Protein AF-A0A9D0ZRP2-F1 (afdb_monomer_lite)

Foldseek 3Di:
DDPLVVLLVQVLVCVLLVDDQDQCDADPVRHHNVVSCVVCLVVLVVCVVVPDPSSVLSNVCSVDVVVSSVVSLLVQQLVVCVVVVDDRQDQPDADSNRHGSNVVCVVCLVVLVVVVVVVDPSSVSSNVNVVVVVVVVVVVVVVVVVVVVVVVVVVVVVVVVVVVVVVVVVVVVVVVVVVVVVVVVVVVVVVVVVVVVVVVVVVVVVVVVVVVVVVVVVVVVVVVVVVD

Organism: NCBI:txid2840752

Sequence (228 aa):
MSCFNQKLNEVYNFLKSGRRISDRTLFSDGTNVQLFLISYREIIHNKAETGDKKAFFVDMYNNDKKQFYFNFKLNEAYLYIKSFNFPMPSDNILFSDLTNMGLWLQNNKSKLKEMALKGNEEAAFVTQSYDNKNKLSQTDSFLESEFLKELDRQKKVKQEILTKLKDINNLEDEYLKYDDKMKRIIESIQDKKLKMKLERKRMKMVIISVNSFERTLTKFNKIFVKRQ

Radius of gyration: 56.13 Å; chains: 1; bounding box: 106×52×162 Å

Structure (mmCIF, N/CA/C/O backbone):
data_AF-A0A9D0ZRP2-F1
#
_entry.id   AF-A0A9D0ZRP2-F1
#
loop_
_atom_site.group_PDB
_atom_site.id
_atom_site.type_symbol
_atom_site.label_atom_id
_atom_site.label_alt_id
_atom_site.label_comp_id
_atom_site.label_asym_id
_atom_site.label_entity_id
_atom_site.label_seq_id
_atom_site.pdbx_PDB_ins_code
_atom_site.Cartn_x
_atom_site.Cartn_y
_atom_site.Cartn_z
_atom_site.occupancy
_atom_site.B_iso_or_equiv
_atom_site.auth_seq_id
_atom_site.auth_comp_id
_atom_site.auth_asym_id
_atom_site.auth_atom_id
_atom_site.pdbx_PDB_model_num
ATOM 1 N N . MET A 1 1 ? -40.122 1.761 35.218 1.00 53.12 1 MET A N 1
ATOM 2 C CA . MET A 1 1 ? -38.895 0.997 34.877 1.00 53.12 1 MET A CA 1
ATOM 3 C C . MET A 1 1 ? -37.986 1.058 36.101 1.00 53.12 1 MET A C 1
ATOM 5 O O . MET A 1 1 ? -37.850 2.151 36.629 1.00 53.12 1 MET A O 1
ATOM 9 N N . SER A 1 2 ? -37.463 -0.056 36.631 1.00 71.25 2 SER A N 1
ATOM 10 C CA . SER A 1 2 ? -36.631 -0.003 37.850 1.00 71.25 2 SER A CA 1
ATOM 11 C C . SER A 1 2 ? -35.346 0.803 37.613 1.00 71.25 2 SER A C 1
ATOM 13 O O . SER A 1 2 ? -34.793 0.753 36.512 1.00 71.25 2 SER A O 1
ATOM 15 N N . CYS A 1 3 ? -34.860 1.511 38.641 1.00 86.19 3 CYS A N 1
ATOM 16 C CA . CYS A 1 3 ? -33.611 2.293 38.601 1.00 86.19 3 CYS A CA 1
ATOM 17 C C . CYS A 1 3 ? -32.431 1.462 38.053 1.00 86.19 3 CYS A C 1
ATOM 19 O O . CYS A 1 3 ? -31.660 1.929 37.218 1.00 86.19 3 CYS A O 1
ATOM 21 N N . PHE A 1 4 ? -32.369 0.172 38.407 1.00 91.88 4 PHE A N 1
ATOM 22 C CA . PHE A 1 4 ? -31.395 -0.770 37.853 1.00 91.88 4 PHE A CA 1
ATOM 23 C C . PHE A 1 4 ? -31.471 -0.899 36.321 1.00 91.88 4 PHE A C 1
ATOM 25 O O . PHE A 1 4 ? -30.447 -0.819 35.653 1.00 91.88 4 PHE A O 1
ATOM 32 N N . ASN A 1 5 ? -32.663 -1.091 35.742 1.00 92.12 5 ASN A N 1
ATOM 33 C CA . ASN A 1 5 ? -32.809 -1.292 34.293 1.00 92.12 5 ASN A CA 1
ATOM 34 C C . ASN A 1 5 ? -32.464 -0.025 33.494 1.00 92.12 5 ASN A C 1
ATOM 36 O O . ASN A 1 5 ? -31.974 -0.125 32.370 1.00 92.12 5 ASN A O 1
ATOM 40 N N . GLN A 1 6 ? -32.707 1.158 34.065 1.00 92.50 6 GLN A N 1
ATOM 41 C CA . GLN A 1 6 ? -32.281 2.425 33.467 1.00 92.50 6 GLN A CA 1
ATOM 42 C C . GLN A 1 6 ? -30.753 2.535 33.451 1.00 92.50 6 GLN A C 1
ATOM 44 O O . GLN A 1 6 ? -30.174 2.757 32.389 1.00 92.50 6 GLN A O 1
ATOM 49 N N . LYS A 1 7 ? -30.091 2.259 34.582 1.00 94.56 7 LYS A N 1
ATOM 50 C CA . LYS A 1 7 ? -28.623 2.265 34.664 1.00 94.56 7 LYS A CA 1
ATOM 51 C C . LYS A 1 7 ? -27.984 1.200 33.778 1.00 94.56 7 LYS A C 1
ATOM 53 O O . LYS A 1 7 ? -27.031 1.494 33.065 1.00 94.56 7 LYS A O 1
ATOM 58 N N . LEU A 1 8 ? -28.548 -0.007 33.727 1.00 94.75 8 LEU A N 1
ATOM 59 C CA . LEU A 1 8 ? -28.084 -1.061 32.824 1.00 94.75 8 LEU A CA 1
ATOM 60 C C . LEU A 1 8 ? -28.168 -0.626 31.351 1.00 94.75 8 LEU A C 1
ATOM 62 O O . LEU A 1 8 ? -27.236 -0.871 30.587 1.00 94.75 8 LEU A O 1
ATOM 66 N N . ASN A 1 9 ? -29.249 0.057 30.959 1.00 94.81 9 ASN A N 1
ATOM 67 C CA . ASN A 1 9 ? -29.376 0.641 29.622 1.00 94.81 9 ASN A CA 1
ATOM 68 C C . ASN A 1 9 ? -28.304 1.697 29.344 1.00 94.81 9 ASN A C 1
ATOM 70 O O . ASN A 1 9 ? -27.743 1.703 28.250 1.00 94.81 9 ASN A O 1
ATOM 74 N N . GLU A 1 10 ? -28.027 2.586 30.300 1.00 94.94 10 GLU A N 1
ATOM 75 C CA . GLU A 1 10 ? -26.988 3.607 30.146 1.00 94.94 10 GLU A CA 1
ATOM 76 C C . GLU A 1 10 ? -25.609 2.978 29.957 1.00 94.94 10 GLU A C 1
ATOM 78 O O . GLU A 1 10 ? -24.918 3.328 29.001 1.00 94.94 10 GLU A O 1
ATOM 83 N N . VAL A 1 11 ? -25.239 1.993 30.786 1.00 94.06 11 VAL A N 1
ATOM 84 C CA . VAL A 1 11 ? -23.972 1.265 30.615 1.00 94.06 11 VAL A CA 1
ATOM 85 C C . VAL A 1 11 ? -23.921 0.585 29.252 1.00 94.06 11 VAL A C 1
ATOM 87 O O . VAL A 1 11 ? -22.930 0.721 28.538 1.00 94.06 11 VAL A O 1
ATOM 90 N N . TYR A 1 12 ? -24.980 -0.133 28.872 1.00 92.94 12 TYR A N 1
ATOM 91 C CA . TYR A 1 12 ? -25.047 -0.812 27.582 1.00 92.94 12 TYR A CA 1
ATOM 92 C C . TYR A 1 12 ? -24.826 0.165 26.423 1.00 92.94 12 TYR A C 1
ATOM 94 O O . TYR A 1 12 ? -23.989 -0.087 25.560 1.00 92.94 12 TYR A O 1
ATOM 102 N N . ASN A 1 13 ? -25.526 1.302 26.422 1.00 91.38 13 ASN A N 1
ATOM 103 C CA . ASN A 1 13 ? -25.386 2.321 25.385 1.00 91.38 13 ASN A CA 1
ATOM 104 C C . ASN A 1 13 ? -23.983 2.945 25.385 1.00 91.38 13 ASN A C 1
ATOM 106 O O . ASN A 1 13 ? -23.406 3.162 24.319 1.00 91.38 13 ASN A O 1
ATOM 110 N N . PHE A 1 14 ? -23.413 3.186 26.567 1.00 90.00 14 PHE A N 1
ATOM 111 C CA . PHE A 1 14 ? -22.062 3.713 26.716 1.00 90.00 14 PHE A CA 1
ATOM 112 C C . PHE A 1 14 ? -21.019 2.753 26.129 1.00 90.00 14 PHE A C 1
ATOM 114 O O . PHE A 1 14 ? -20.224 3.153 25.280 1.00 90.00 14 PHE A O 1
ATOM 121 N N . LEU A 1 15 ? -21.068 1.474 26.504 1.00 88.69 15 LEU A N 1
ATOM 122 C CA . LEU A 1 15 ? -20.163 0.447 25.988 1.00 88.69 15 LEU A CA 1
ATOM 123 C C . LEU A 1 15 ? -20.368 0.197 24.489 1.00 88.69 15 LEU A C 1
ATOM 125 O O . LEU A 1 15 ? -19.396 0.042 23.755 1.00 88.69 15 LEU A O 1
ATOM 129 N N . LYS A 1 16 ? -21.618 0.212 24.013 1.00 85.88 16 LYS A N 1
ATOM 130 C CA . LYS A 1 16 ? -21.954 0.056 22.589 1.00 85.88 16 LYS A CA 1
ATOM 131 C C . LYS A 1 16 ? -21.385 1.180 21.722 1.00 85.88 16 LYS A C 1
ATOM 133 O O . LYS A 1 16 ? -21.137 0.959 20.545 1.00 85.88 16 LYS A O 1
ATOM 138 N N . SER A 1 17 ? -21.156 2.361 22.295 1.00 82.19 17 SER A N 1
ATOM 139 C CA . SER A 1 17 ? -20.490 3.473 21.606 1.00 82.19 17 SER A CA 1
ATOM 140 C C . SER A 1 17 ? -18.962 3.332 21.513 1.00 82.19 17 SER A C 1
ATOM 142 O O . SER A 1 17 ? -18.300 4.262 21.065 1.00 82.19 17 SER A O 1
ATOM 144 N N . GLY A 1 18 ? -18.390 2.217 21.985 1.00 73.94 18 GLY A N 1
ATOM 145 C CA . GLY A 1 18 ? -16.946 1.960 21.973 1.00 73.94 18 GLY A CA 1
ATOM 146 C C . GLY A 1 18 ? -16.162 2.680 23.073 1.00 73.94 18 GLY A C 1
ATOM 147 O O . GLY A 1 18 ? -14.943 2.536 23.175 1.00 73.94 18 GLY A O 1
ATOM 148 N N . ARG A 1 19 ? -16.838 3.444 23.939 1.00 80.06 19 ARG A N 1
ATOM 149 C CA . ARG A 1 19 ? -16.190 4.230 24.994 1.00 80.06 19 ARG A CA 1
ATOM 150 C C . ARG A 1 19 ? -15.690 3.355 26.134 1.00 80.06 19 ARG A C 1
ATOM 152 O O . ARG A 1 19 ? -16.348 2.407 26.564 1.00 80.06 19 ARG A O 1
ATOM 159 N N . ARG A 1 20 ? -14.537 3.743 26.690 1.00 82.31 20 ARG A N 1
ATOM 160 C CA . ARG A 1 20 ? -13.980 3.098 27.878 1.00 82.31 20 ARG A CA 1
ATOM 161 C C . ARG A 1 20 ? -14.566 3.666 29.159 1.00 82.31 20 ARG A C 1
ATOM 163 O O . ARG A 1 20 ? -14.500 4.870 29.389 1.00 82.31 20 ARG A O 1
ATOM 170 N N . ILE A 1 21 ? -15.074 2.783 30.016 1.00 86.62 21 ILE A N 1
ATOM 171 C CA . ILE A 1 21 ? -15.427 3.144 31.392 1.00 86.62 21 ILE A CA 1
ATOM 172 C C . ILE A 1 21 ? -14.125 3.333 32.178 1.00 86.62 21 ILE A C 1
ATOM 174 O O . ILE A 1 21 ? -13.310 2.414 32.279 1.00 86.62 21 ILE A O 1
ATOM 178 N N . SER A 1 22 ? -13.944 4.546 32.690 1.00 85.06 22 SER A N 1
ATOM 179 C CA . SER A 1 22 ? -12.917 4.940 33.660 1.00 85.06 22 SER A CA 1
ATOM 180 C C . SER A 1 22 ? -13.540 5.245 35.024 1.00 85.06 22 SER A C 1
ATOM 182 O O . SER A 1 22 ? -14.753 5.451 35.112 1.00 85.06 22 SER A O 1
ATOM 184 N N . ASP A 1 23 ? -12.709 5.409 36.054 1.00 82.12 23 ASP A N 1
ATOM 185 C CA . ASP A 1 23 ? -13.148 5.754 37.415 1.00 82.12 23 ASP A CA 1
ATOM 186 C C . ASP A 1 23 ? -13.916 7.089 37.494 1.00 82.12 23 ASP A C 1
ATOM 188 O O . ASP A 1 23 ? -14.632 7.336 38.460 1.00 82.12 23 ASP A O 1
ATOM 192 N N . ARG A 1 24 ? -13.805 7.945 36.468 1.00 87.31 24 ARG A N 1
ATOM 193 C CA . ARG A 1 24 ? -14.520 9.229 36.355 1.00 87.31 24 ARG A CA 1
ATOM 194 C C . ARG A 1 24 ? -15.836 9.136 35.578 1.00 87.31 24 ARG A C 1
ATOM 196 O O . ARG A 1 24 ? -16.469 10.156 35.334 1.00 87.31 24 ARG A O 1
ATOM 203 N N . THR A 1 25 ? -16.229 7.945 35.135 1.00 91.00 25 THR A N 1
ATOM 204 C CA . THR A 1 25 ? -17.441 7.769 34.323 1.00 91.00 25 THR A CA 1
ATOM 205 C C . THR A 1 25 ? -18.662 7.821 35.225 1.00 91.00 25 THR A C 1
ATOM 207 O O . THR A 1 25 ? -18.804 6.998 36.133 1.00 91.00 25 THR A O 1
ATOM 210 N N . LEU A 1 26 ? -19.538 8.787 34.962 1.00 93.25 26 LEU A N 1
ATOM 211 C CA . LEU A 1 26 ? -20.766 9.004 35.715 1.00 93.25 26 LEU A CA 1
ATOM 212 C C . LEU A 1 26 ? -21.986 8.669 34.854 1.00 93.25 26 LEU A C 1
ATOM 214 O O . LEU A 1 26 ? -21.964 8.842 33.634 1.00 93.25 26 LEU A O 1
ATOM 218 N N . PHE A 1 27 ? -23.039 8.193 35.507 1.00 93.88 27 PHE A N 1
ATOM 219 C CA . PHE A 1 27 ? -24.381 8.118 34.942 1.00 93.88 27 PHE A CA 1
ATOM 220 C C . PHE A 1 27 ? -24.981 9.513 34.763 1.00 93.88 27 PHE A C 1
ATOM 222 O O . PHE A 1 27 ? -24.470 10.505 35.291 1.00 93.88 27 PHE A O 1
ATOM 229 N N . SER A 1 28 ? -26.114 9.574 34.066 1.00 91.44 28 SER A N 1
ATOM 230 C CA . SER A 1 28 ? -26.915 10.794 33.917 1.00 91.44 28 SER A CA 1
ATOM 231 C C . SER A 1 28 ? -27.330 11.427 35.256 1.00 91.44 28 SER A C 1
ATOM 233 O O . SER A 1 28 ? -27.455 12.646 35.343 1.00 91.44 28 SER A O 1
ATOM 235 N N . ASP A 1 29 ? -27.476 10.620 36.311 1.00 91.12 29 ASP A N 1
ATOM 236 C CA . ASP A 1 29 ? -27.798 11.053 37.679 1.00 91.12 29 ASP A CA 1
ATOM 237 C C . ASP A 1 29 ? -26.566 11.463 38.515 1.00 91.12 29 ASP A C 1
ATOM 239 O O . ASP A 1 29 ? -26.683 11.727 39.710 1.00 91.12 29 ASP A O 1
ATOM 243 N N . GLY A 1 30 ? -25.374 11.491 37.908 1.00 90.31 30 GLY A N 1
ATOM 244 C CA . GLY A 1 30 ? -24.116 11.845 38.566 1.00 90.31 30 GLY A CA 1
ATOM 245 C C . GLY A 1 30 ? -23.484 10.723 39.396 1.00 90.31 30 GLY A C 1
ATOM 246 O O . GLY A 1 30 ? -22.399 10.914 39.945 1.00 90.31 30 GLY A O 1
ATOM 247 N N . THR A 1 31 ? -24.105 9.543 39.490 1.00 92.00 31 THR A N 1
ATOM 248 C CA . THR A 1 31 ? -23.527 8.413 40.235 1.00 92.00 31 THR A CA 1
ATOM 249 C C . THR A 1 31 ? -22.436 7.694 39.441 1.00 92.00 31 THR A C 1
ATOM 251 O O . THR A 1 31 ? -22.419 7.704 38.213 1.00 92.00 31 THR A O 1
ATOM 254 N N . ASN A 1 32 ? -21.496 7.052 40.138 1.00 92.88 32 ASN A N 1
ATOM 255 C CA . ASN A 1 32 ? -20.346 6.406 39.506 1.00 92.88 32 ASN A CA 1
ATOM 256 C C . ASN A 1 32 ? -20.718 5.069 38.833 1.00 92.88 32 ASN A C 1
ATOM 258 O O . ASN A 1 32 ? -21.268 4.168 39.475 1.00 92.88 32 ASN A O 1
ATOM 262 N N . VAL A 1 33 ? -20.352 4.911 37.557 1.00 93.50 33 VAL A N 1
ATOM 263 C CA . VAL A 1 33 ? -20.645 3.700 36.771 1.00 93.50 33 VAL A CA 1
ATOM 264 C C . VAL A 1 33 ? -19.899 2.474 37.293 1.00 93.50 33 VAL A C 1
ATOM 266 O O . VAL A 1 33 ? -20.460 1.381 37.347 1.00 93.50 33 VAL A O 1
ATOM 269 N N . GLN A 1 34 ? -18.649 2.634 37.719 1.00 90.50 34 GLN A N 1
ATOM 270 C CA . GLN A 1 34 ? -17.827 1.523 38.192 1.00 90.50 34 GLN A CA 1
ATOM 271 C C . GLN A 1 34 ? -18.356 0.949 39.509 1.00 90.50 34 GLN A C 1
ATOM 273 O O . GLN A 1 34 ? -18.408 -0.270 39.664 1.00 90.50 34 GLN A O 1
ATOM 278 N N . LEU A 1 35 ? -18.834 1.809 40.415 1.00 90.31 35 LEU A N 1
ATOM 279 C CA . LEU A 1 35 ? -19.488 1.369 41.651 1.00 90.31 35 LEU A CA 1
ATOM 280 C C . LEU A 1 35 ? -20.759 0.565 41.369 1.00 90.31 35 LEU A C 1
ATOM 282 O O . LEU A 1 35 ? -20.981 -0.459 42.013 1.00 90.31 35 LEU A O 1
ATOM 286 N N . PHE A 1 36 ? -21.569 0.976 40.390 1.00 93.88 36 PHE A N 1
ATOM 287 C CA . PHE A 1 36 ? -22.740 0.203 39.969 1.00 93.88 36 PHE A CA 1
ATOM 288 C C . PHE A 1 36 ? -22.346 -1.171 39.418 1.00 93.88 36 PHE A C 1
ATOM 290 O O . PHE A 1 36 ? -22.911 -2.179 39.831 1.00 93.88 36 PHE A O 1
ATOM 297 N N . LEU A 1 37 ? -21.348 -1.231 38.534 1.00 92.31 37 LEU A N 1
ATOM 298 C CA . LEU A 1 37 ? -20.898 -2.494 37.944 1.00 92.31 37 LEU A CA 1
ATOM 299 C C . LEU A 1 37 ? -20.366 -3.485 38.980 1.00 92.31 37 LEU A C 1
ATOM 301 O O . LEU A 1 37 ? -20.618 -4.680 38.853 1.00 92.31 37 LEU A O 1
ATOM 305 N N . ILE A 1 38 ? -19.673 -2.991 40.008 1.00 90.12 38 ILE A N 1
ATOM 306 C CA . ILE A 1 38 ? -19.194 -3.809 41.127 1.00 90.12 38 ILE A CA 1
ATOM 307 C C . ILE A 1 38 ? -20.373 -4.268 41.990 1.00 90.12 38 ILE A C 1
ATOM 309 O O . ILE A 1 38 ? -20.531 -5.461 42.232 1.00 90.12 38 ILE A O 1
ATOM 313 N N . SER A 1 39 ? -21.219 -3.329 42.420 1.00 91.88 39 SER A N 1
ATOM 314 C CA . SER A 1 39 ? -22.286 -3.596 43.395 1.00 91.88 39 SER A CA 1
ATOM 315 C C . SER A 1 39 ? -23.388 -4.498 42.843 1.00 91.88 39 SER A C 1
ATOM 317 O O . SER A 1 39 ? -24.039 -5.207 43.600 1.00 91.88 39 SER A O 1
ATOM 319 N N . TYR A 1 40 ? -23.605 -4.476 41.527 1.00 92.81 40 TYR A N 1
ATOM 320 C CA . TYR A 1 40 ? -24.664 -5.236 40.869 1.00 92.81 40 TYR A CA 1
ATOM 321 C C . TYR A 1 40 ? -24.135 -6.361 39.971 1.00 92.81 40 TYR A C 1
ATOM 323 O O . TYR A 1 40 ? -24.889 -6.880 39.149 1.00 92.81 40 TYR A O 1
ATOM 331 N N . ARG A 1 41 ? -22.861 -6.755 40.113 1.00 92.06 41 ARG A N 1
ATOM 332 C CA . ARG A 1 41 ? -22.221 -7.765 39.253 1.00 92.06 41 ARG A CA 1
ATOM 333 C C . ARG A 1 41 ? -23.031 -9.059 39.156 1.00 92.06 41 ARG A C 1
ATOM 335 O O . ARG A 1 41 ? -23.309 -9.514 38.055 1.00 92.06 41 ARG A O 1
ATOM 342 N N . GLU A 1 42 ? -23.442 -9.612 40.292 1.00 92.06 42 GLU A N 1
ATOM 343 C CA . GLU A 1 42 ? -24.192 -10.873 40.352 1.00 92.06 42 GLU A CA 1
ATOM 344 C C . GLU A 1 42 ? -25.589 -10.746 39.726 1.00 92.06 42 GLU A C 1
ATOM 346 O O . GLU A 1 42 ? -26.025 -11.604 38.968 1.00 92.06 42 GLU A O 1
ATOM 351 N N . ILE A 1 43 ? -26.270 -9.619 39.950 1.00 94.00 43 ILE A N 1
ATOM 352 C CA . ILE A 1 43 ? -27.585 -9.350 39.350 1.00 94.00 43 ILE A CA 1
ATOM 353 C C . ILE A 1 43 ? -27.474 -9.220 37.824 1.00 94.00 43 ILE A C 1
ATOM 355 O O . ILE A 1 43 ? -28.352 -9.687 37.096 1.00 94.00 43 ILE A O 1
ATOM 359 N N . ILE A 1 44 ? -26.410 -8.576 37.333 1.00 94.62 44 ILE A N 1
ATOM 360 C CA . ILE A 1 44 ? -26.112 -8.465 35.900 1.00 94.62 44 ILE A CA 1
ATOM 361 C C . ILE A 1 44 ? -25.847 -9.857 35.315 1.00 94.62 44 ILE A C 1
ATOM 363 O O . ILE A 1 44 ? -26.438 -10.192 34.290 1.00 94.62 44 ILE A O 1
ATOM 367 N N . HIS A 1 45 ? -25.036 -10.672 35.989 1.00 92.50 45 HIS A N 1
ATOM 368 C CA . HIS A 1 45 ? -24.722 -12.033 35.563 1.00 92.50 45 HIS A CA 1
ATOM 369 C C . HIS A 1 45 ? -25.975 -12.920 35.487 1.00 92.50 45 HIS A C 1
ATOM 371 O O . HIS A 1 45 ? -26.284 -13.464 34.431 1.00 92.50 45 HIS A O 1
ATOM 377 N N . ASN A 1 46 ? -26.796 -12.950 36.538 1.00 94.19 46 ASN A N 1
ATOM 378 C CA . ASN A 1 46 ? -28.030 -13.744 36.559 1.00 94.19 46 ASN A CA 1
ATOM 379 C C . ASN A 1 46 ? -29.018 -13.309 35.458 1.00 94.19 46 ASN A C 1
ATOM 381 O O . ASN A 1 46 ? -29.729 -14.123 34.865 1.00 94.19 46 ASN A O 1
ATOM 385 N N . LYS A 1 47 ? -29.064 -12.010 35.136 1.00 95.06 47 LYS A N 1
ATOM 386 C CA . LYS A 1 47 ? -29.852 -11.514 33.998 1.00 95.06 47 LYS A CA 1
ATOM 387 C C . LYS A 1 47 ? -29.284 -11.936 32.647 1.00 95.06 47 LYS A C 1
ATOM 389 O O . LYS A 1 47 ? -30.055 -12.211 31.731 1.00 95.06 47 LYS A O 1
ATOM 394 N N . ALA A 1 48 ? -27.963 -11.986 32.515 1.00 92.88 48 ALA A N 1
ATOM 395 C CA . ALA A 1 48 ? -27.312 -12.495 31.317 1.00 92.88 48 ALA A CA 1
ATOM 396 C C . ALA A 1 48 ? -27.656 -13.974 31.086 1.00 92.88 48 ALA A C 1
ATOM 398 O O . ALA A 1 48 ? -28.063 -14.333 29.982 1.00 92.88 48 ALA A O 1
ATOM 399 N N . GLU A 1 49 ? -27.572 -14.806 32.129 1.00 91.69 49 GLU A N 1
ATOM 400 C CA . GLU A 1 49 ? -27.894 -16.241 32.058 1.00 91.69 49 GLU A CA 1
ATOM 401 C C . GLU A 1 49 ? -29.368 -16.507 31.735 1.00 91.69 49 GLU A C 1
ATOM 403 O O . GLU A 1 49 ? -29.697 -17.452 31.021 1.00 91.69 49 GLU A O 1
ATOM 408 N N . THR A 1 50 ? -30.264 -15.629 32.187 1.00 93.06 50 THR A N 1
ATOM 409 C CA . THR A 1 50 ? -31.700 -15.692 31.862 1.00 93.06 50 THR A CA 1
ATOM 410 C C . THR A 1 50 ? -32.052 -15.086 30.495 1.00 93.06 50 THR A C 1
ATOM 412 O O . THR A 1 50 ? -33.228 -15.007 30.137 1.00 93.06 50 THR A O 1
ATOM 415 N N . GLY A 1 51 ? -31.052 -14.697 29.696 1.00 89.50 51 GLY A N 1
ATOM 416 C CA . GLY A 1 51 ? -31.213 -14.316 28.290 1.00 89.50 51 GLY A CA 1
ATOM 417 C C . GLY A 1 51 ? -31.374 -12.817 28.016 1.00 89.50 51 GLY A C 1
ATOM 418 O O . GLY A 1 51 ? -31.668 -12.436 26.877 1.00 89.50 51 GLY A O 1
ATOM 419 N N . ASP A 1 52 ? -31.170 -11.934 29.001 1.00 93.44 52 ASP A N 1
ATOM 420 C CA . ASP A 1 52 ? -31.157 -10.488 28.752 1.00 93.44 52 ASP A CA 1
ATOM 421 C C . ASP A 1 52 ? -29.893 -10.099 27.968 1.00 93.44 52 ASP A C 1
ATOM 423 O O . ASP A 1 52 ? -28.777 -10.085 28.486 1.00 93.44 52 ASP A O 1
ATOM 427 N N . LYS A 1 53 ? -30.076 -9.730 26.695 1.00 91.00 53 LYS A N 1
ATOM 428 C CA . LYS A 1 53 ? -28.981 -9.372 25.777 1.00 91.00 53 LYS A CA 1
ATOM 429 C C . LYS A 1 53 ? -28.138 -8.186 26.254 1.00 91.00 53 LYS A C 1
ATOM 431 O O . LYS A 1 53 ? -26.947 -8.126 25.950 1.00 91.00 53 LYS A O 1
ATOM 436 N N . LYS A 1 54 ? -28.737 -7.216 26.953 1.00 92.94 54 LYS A N 1
ATOM 437 C CA . LYS A 1 54 ? -28.006 -6.044 27.459 1.00 92.94 54 LYS A CA 1
ATOM 438 C C . LYS A 1 54 ? -27.189 -6.432 28.675 1.00 92.94 54 LYS A C 1
ATOM 440 O O . LYS A 1 54 ? -26.023 -6.058 28.752 1.00 92.94 54 LYS A O 1
ATOM 445 N N . ALA A 1 55 ? -27.786 -7.209 29.576 1.00 93.19 55 ALA A N 1
ATOM 446 C CA . ALA A 1 55 ? -27.077 -7.764 30.718 1.00 93.19 55 ALA A CA 1
ATOM 447 C C . ALA A 1 55 ? -25.914 -8.647 30.260 1.00 93.19 55 ALA A C 1
ATOM 449 O O . ALA A 1 55 ? -24.807 -8.437 30.728 1.00 93.19 55 ALA A O 1
ATOM 450 N N . PHE A 1 56 ? -26.122 -9.517 29.267 1.00 90.25 56 PHE A N 1
ATOM 451 C CA . PHE A 1 56 ? -25.070 -10.340 28.666 1.00 90.25 56 PHE A CA 1
ATOM 452 C C . PHE A 1 56 ? -23.894 -9.510 28.141 1.00 90.25 56 PHE A C 1
ATOM 454 O O . PHE A 1 56 ? -22.738 -9.791 28.446 1.00 90.25 56 PHE A O 1
ATOM 461 N N . PHE A 1 57 ? -24.176 -8.432 27.408 1.00 87.88 57 PHE A N 1
ATOM 462 C CA . PHE A 1 57 ? -23.136 -7.546 26.886 1.00 87.88 57 PHE A CA 1
ATOM 463 C C . PHE A 1 57 ? -22.339 -6.842 27.999 1.00 87.88 57 PHE A C 1
ATOM 465 O O . PHE A 1 57 ? -21.116 -6.725 27.915 1.00 87.88 57 PHE A O 1
ATOM 472 N N . VAL A 1 58 ? -23.021 -6.388 29.054 1.00 90.81 58 VAL A N 1
ATOM 473 C CA . VAL A 1 58 ? -22.381 -5.750 30.216 1.00 90.81 58 VAL A CA 1
ATOM 474 C C . VAL A 1 58 ? -21.631 -6.777 31.077 1.00 90.81 58 VAL A C 1
ATOM 476 O O . VAL A 1 58 ? -20.559 -6.473 31.598 1.00 90.81 58 VAL A O 1
ATOM 479 N N . ASP A 1 59 ? -22.138 -8.003 31.188 1.00 91.75 59 ASP A N 1
ATOM 480 C CA . ASP A 1 59 ? -21.499 -9.096 31.921 1.00 91.75 59 ASP A CA 1
ATOM 481 C C . ASP A 1 59 ? -20.187 -9.530 31.255 1.00 91.75 59 ASP A C 1
ATOM 483 O O . ASP A 1 59 ? -19.163 -9.671 31.924 1.00 91.75 59 ASP A O 1
ATOM 487 N N . MET A 1 60 ? -20.161 -9.610 29.917 1.00 86.50 60 MET A N 1
ATOM 488 C CA . MET A 1 60 ? -18.918 -9.824 29.165 1.00 86.50 60 MET A CA 1
ATOM 489 C C . MET A 1 60 ? -17.856 -8.767 29.495 1.00 86.50 60 MET A C 1
ATOM 491 O O . MET A 1 60 ? -16.686 -9.105 29.676 1.00 86.50 60 MET A O 1
ATOM 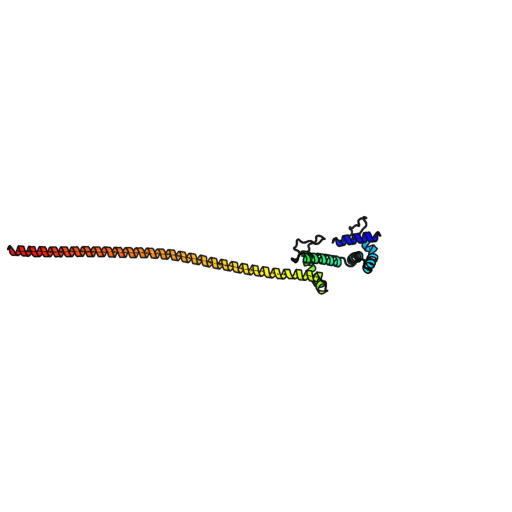495 N N . TYR A 1 61 ? -18.255 -7.495 29.603 1.00 88.38 61 TYR A N 1
ATOM 496 C CA . TYR A 1 61 ? -17.346 -6.421 30.004 1.00 88.38 61 TYR A CA 1
ATOM 497 C C . TYR A 1 61 ? -16.817 -6.612 31.435 1.00 88.38 61 TYR A C 1
ATOM 499 O O . TYR A 1 61 ? -15.625 -6.409 31.678 1.00 88.38 61 TYR A O 1
ATOM 507 N N . ASN A 1 62 ? -17.677 -7.008 32.378 1.00 86.38 62 ASN A N 1
ATOM 508 C CA . ASN A 1 62 ? -17.291 -7.227 33.774 1.00 86.38 62 ASN A CA 1
ATOM 509 C C . ASN A 1 62 ? -16.303 -8.387 33.944 1.00 86.38 62 ASN A C 1
ATOM 511 O O . ASN A 1 62 ? -15.413 -8.303 34.791 1.00 86.38 62 ASN A O 1
ATOM 515 N N . ASN A 1 63 ? -16.456 -9.449 33.153 1.00 84.06 63 ASN A N 1
ATOM 516 C CA . ASN A 1 63 ? -15.657 -10.662 33.296 1.00 84.06 63 ASN A CA 1
ATOM 517 C C . ASN A 1 63 ? -14.291 -10.567 32.605 1.00 84.06 63 ASN A C 1
ATOM 519 O O . ASN A 1 63 ? -13.293 -10.977 33.194 1.00 84.06 63 ASN A O 1
ATOM 523 N N . ASP A 1 64 ? -14.209 -9.977 31.407 1.00 84.00 64 ASP A N 1
ATOM 524 C CA . ASP A 1 64 ? -12.925 -9.743 30.736 1.00 84.00 64 ASP A CA 1
ATOM 525 C C . ASP A 1 64 ? -12.959 -8.481 29.866 1.00 84.00 64 ASP A C 1
ATOM 527 O O . ASP A 1 64 ? -13.248 -8.506 28.665 1.00 84.00 64 ASP A O 1
ATOM 531 N N . LYS A 1 65 ? -12.571 -7.353 30.473 1.00 82.88 65 LYS A N 1
ATOM 532 C CA . LYS A 1 65 ? -12.484 -6.058 29.786 1.00 82.88 65 LYS A CA 1
ATOM 533 C C . LYS A 1 65 ? -11.602 -6.124 28.535 1.00 82.88 65 LYS A C 1
ATOM 535 O O . LYS A 1 65 ? -11.932 -5.504 27.526 1.00 82.88 65 LYS A O 1
ATOM 540 N N . LYS A 1 66 ? -10.467 -6.838 28.577 1.00 81.06 66 LYS A N 1
ATOM 541 C CA . LYS A 1 66 ? -9.520 -6.883 27.448 1.00 81.06 66 LYS A CA 1
ATOM 542 C C . LYS A 1 66 ? -10.113 -7.662 26.280 1.00 81.06 66 LYS A C 1
ATOM 544 O O . LYS A 1 66 ? -10.042 -7.187 25.146 1.00 81.06 66 LYS A O 1
ATOM 549 N N . GLN A 1 67 ? -10.700 -8.826 26.549 1.00 83.00 67 GLN A N 1
ATOM 550 C CA . GLN A 1 67 ? -11.339 -9.635 25.516 1.00 83.00 67 GLN A CA 1
ATOM 551 C C . GLN A 1 67 ? -12.594 -8.958 24.960 1.00 83.00 67 GLN A C 1
ATOM 553 O O . GLN A 1 67 ? -12.805 -8.984 23.749 1.00 83.00 67 GLN A O 1
ATOM 558 N N . PHE A 1 68 ? -13.368 -8.276 25.805 1.00 86.19 68 PHE A N 1
ATOM 559 C CA . PHE A 1 68 ? -14.520 -7.486 25.379 1.00 86.19 68 PHE A CA 1
ATOM 560 C C . PHE A 1 68 ? -14.132 -6.427 24.336 1.00 86.19 68 PHE A C 1
ATOM 562 O O . PHE A 1 68 ? -14.673 -6.428 23.231 1.00 86.19 68 PHE A O 1
ATOM 569 N N . TYR A 1 69 ? -13.146 -5.569 24.634 1.00 84.69 69 TYR A N 1
ATOM 570 C CA . TYR A 1 69 ? -12.715 -4.537 23.679 1.00 84.69 69 TYR A CA 1
ATOM 571 C C . TYR A 1 69 ? -12.087 -5.125 22.419 1.00 84.69 69 TYR A C 1
ATOM 573 O O . TYR A 1 69 ? -12.204 -4.534 21.348 1.00 84.69 69 TYR A O 1
ATOM 581 N N . PHE A 1 70 ? -11.421 -6.275 22.535 1.00 88.88 70 PHE A N 1
ATOM 582 C CA . PHE A 1 70 ? -10.906 -6.978 21.370 1.00 88.88 70 PHE A CA 1
ATOM 583 C C . PHE A 1 70 ? -12.042 -7.415 20.440 1.00 88.88 70 PHE A C 1
ATOM 585 O O . PHE A 1 70 ? -12.012 -7.089 19.258 1.00 88.88 70 PHE A O 1
ATOM 592 N N . ASN A 1 71 ? -13.055 -8.101 20.975 1.00 88.69 71 ASN A N 1
ATOM 593 C CA . ASN A 1 71 ? -14.197 -8.590 20.199 1.00 88.69 71 ASN A CA 1
ATOM 594 C C . ASN A 1 71 ? -15.000 -7.435 19.587 1.00 88.69 71 ASN A C 1
ATOM 596 O O . ASN A 1 71 ? -15.430 -7.520 18.440 1.00 88.69 71 ASN A O 1
ATOM 600 N N . PHE A 1 72 ? -15.160 -6.340 20.332 1.00 87.31 72 PHE A N 1
ATOM 601 C CA . PHE A 1 72 ? -15.825 -5.136 19.844 1.00 87.31 72 PHE A CA 1
ATOM 602 C C . PHE A 1 72 ? -15.105 -4.551 18.619 1.00 87.31 72 PHE A C 1
ATOM 604 O O . PHE A 1 72 ? -15.723 -4.338 17.577 1.00 87.31 72 PHE A O 1
ATOM 611 N N . LYS A 1 73 ? -13.779 -4.381 18.701 1.00 89.94 73 LYS A N 1
ATOM 612 C CA . LYS A 1 73 ? -12.966 -3.889 17.578 1.00 89.94 73 LYS A CA 1
ATOM 613 C C . LYS A 1 73 ? -12.906 -4.864 16.412 1.00 89.94 73 LYS A C 1
ATOM 615 O O . LYS A 1 73 ? -12.939 -4.439 15.263 1.00 89.94 73 LYS A O 1
ATOM 620 N N . LEU A 1 74 ? -12.852 -6.164 16.688 1.00 92.44 74 LEU A N 1
ATOM 621 C CA . LEU A 1 74 ? -12.921 -7.182 15.648 1.00 92.44 74 LEU A CA 1
ATOM 622 C C . LEU A 1 74 ? -14.227 -7.071 14.852 1.00 92.44 74 LEU A C 1
ATOM 624 O O . LEU A 1 74 ? -14.188 -7.088 13.625 1.00 92.44 74 LEU A O 1
ATOM 628 N N . ASN A 1 75 ? -15.362 -6.907 15.534 1.00 90.81 75 ASN A N 1
ATOM 629 C CA . ASN A 1 75 ? -16.657 -6.749 14.880 1.00 90.81 75 ASN A CA 1
ATOM 630 C C . ASN A 1 75 ? -16.701 -5.476 14.016 1.00 90.81 75 ASN A C 1
ATOM 632 O O . ASN A 1 75 ? -17.062 -5.551 12.842 1.00 90.81 75 ASN A O 1
ATOM 636 N N . GLU A 1 76 ? -16.250 -4.331 14.543 1.00 90.06 76 GLU A N 1
ATOM 637 C CA . GLU A 1 76 ? -16.170 -3.093 13.754 1.00 90.06 76 GLU A CA 1
ATOM 638 C C . GLU A 1 76 ? -15.288 -3.253 12.511 1.00 90.06 76 GLU A C 1
ATOM 640 O O . GLU A 1 76 ? -15.692 -2.867 11.414 1.00 90.06 76 GLU A O 1
ATOM 645 N N . ALA A 1 77 ? -14.111 -3.868 12.656 1.00 90.25 77 ALA A N 1
ATOM 646 C CA . ALA A 1 77 ? -13.211 -4.115 11.535 1.00 90.25 77 ALA A CA 1
ATOM 647 C C . ALA A 1 77 ? -13.840 -5.062 10.502 1.00 90.25 77 ALA A C 1
ATOM 649 O O . ALA A 1 77 ? -13.746 -4.814 9.302 1.00 90.25 77 ALA A O 1
ATOM 650 N N . TYR A 1 78 ? -14.514 -6.121 10.955 1.00 91.12 78 TYR A N 1
ATOM 651 C CA . TYR A 1 78 ? -15.236 -7.052 10.093 1.00 91.12 78 TYR A CA 1
ATOM 652 C C . TYR A 1 78 ? -16.329 -6.343 9.288 1.00 91.12 78 TYR A C 1
ATOM 654 O O . TYR A 1 78 ? -16.356 -6.461 8.063 1.00 91.12 78 TYR A O 1
ATOM 662 N N . LEU A 1 79 ? -17.197 -5.573 9.952 1.00 89.62 79 LEU A N 1
ATOM 663 C CA . LEU A 1 79 ? -18.279 -4.839 9.294 1.00 89.62 79 LEU A CA 1
ATOM 664 C C . LEU A 1 79 ? -17.742 -3.819 8.295 1.00 89.62 79 LEU A C 1
ATOM 666 O O . LEU A 1 79 ? -18.271 -3.718 7.187 1.00 89.62 79 LEU A O 1
ATOM 670 N N . TYR A 1 80 ? -16.679 -3.101 8.663 1.00 87.94 80 TYR A N 1
ATOM 671 C CA . TYR A 1 80 ? -16.013 -2.166 7.768 1.00 87.94 80 TYR A CA 1
ATOM 672 C C . TYR A 1 80 ? -15.509 -2.885 6.510 1.00 87.94 80 TYR A C 1
ATOM 674 O O . TYR A 1 80 ? -15.939 -2.586 5.398 1.00 87.94 80 TYR A O 1
ATOM 682 N N . ILE A 1 81 ? -14.659 -3.899 6.677 1.00 86.62 81 ILE A N 1
ATOM 683 C CA . ILE A 1 81 ? -14.032 -4.614 5.560 1.00 86.62 81 ILE A CA 1
ATOM 684 C C . ILE A 1 81 ? -15.083 -5.278 4.659 1.00 86.62 81 ILE A C 1
ATOM 686 O O . ILE A 1 81 ? -14.968 -5.224 3.434 1.00 86.62 81 ILE A O 1
ATOM 690 N N . LYS A 1 82 ? -16.129 -5.864 5.254 1.00 86.00 82 LYS A N 1
ATOM 691 C CA . LYS A 1 82 ? -17.239 -6.489 4.527 1.00 86.00 82 LYS A CA 1
ATOM 692 C C . LYS A 1 82 ? -18.028 -5.482 3.690 1.00 86.00 82 LYS A C 1
ATOM 694 O O . LYS A 1 82 ? -18.423 -5.808 2.578 1.00 86.00 82 LYS A O 1
ATOM 699 N N . SER A 1 83 ? -18.258 -4.278 4.213 1.00 82.88 83 SER A N 1
ATOM 700 C CA . SER A 1 83 ? -19.077 -3.258 3.542 1.00 82.88 83 SER A CA 1
ATOM 701 C C . SER A 1 83 ? -18.365 -2.604 2.359 1.00 82.88 83 SER A C 1
ATOM 703 O O . SER A 1 83 ? -19.019 -2.199 1.404 1.00 82.88 83 SER A O 1
ATOM 705 N N . PHE A 1 84 ? -17.035 -2.509 2.408 1.00 73.12 84 PHE A N 1
ATOM 706 C CA . PHE A 1 84 ? -16.246 -1.787 1.405 1.00 73.12 84 PHE A CA 1
ATOM 707 C C . PHE A 1 84 ? -15.508 -2.691 0.408 1.00 73.12 84 PHE A C 1
ATOM 709 O O . PHE A 1 84 ? -14.758 -2.180 -0.413 1.00 73.12 84 PHE A O 1
ATOM 716 N N . ASN A 1 85 ? -15.733 -4.011 0.443 1.00 63.19 85 ASN A N 1
ATOM 717 C CA . ASN A 1 85 ? -15.254 -4.974 -0.562 1.00 63.19 85 ASN A CA 1
ATOM 718 C C . ASN A 1 85 ? -13.740 -4.867 -0.899 1.00 63.19 85 ASN A C 1
ATOM 720 O O . ASN A 1 85 ? -13.332 -5.120 -2.029 1.00 63.19 85 ASN A O 1
ATOM 724 N N . PHE A 1 86 ? -12.921 -4.538 0.114 1.00 61.75 86 PHE A N 1
ATOM 725 C CA . PHE A 1 86 ? -11.482 -4.205 0.061 1.00 61.75 86 PHE A CA 1
ATOM 726 C C . PHE A 1 86 ? -11.114 -2.844 -0.575 1.00 61.75 86 PHE A C 1
ATOM 728 O O . PHE A 1 86 ? -11.637 -2.497 -1.628 1.00 61.75 86 PHE A O 1
ATOM 735 N N . PRO A 1 87 ? -10.175 -2.074 0.034 1.00 60.41 87 PRO A N 1
ATOM 736 C CA . PRO A 1 87 ? -8.991 -2.558 0.743 1.00 60.41 87 PRO A CA 1
ATOM 737 C C . PRO A 1 87 ? -9.020 -2.435 2.273 1.00 60.41 87 PRO A C 1
ATOM 739 O O . PRO A 1 87 ? -9.815 -1.704 2.858 1.00 60.41 87 PRO A O 1
ATOM 742 N N . MET A 1 88 ? -8.099 -3.171 2.907 1.00 63.16 88 MET A N 1
ATOM 743 C CA . MET A 1 88 ? -7.739 -3.081 4.326 1.00 63.16 88 MET A CA 1
ATOM 744 C C . MET A 1 88 ? -7.685 -1.611 4.788 1.00 63.16 88 MET A C 1
ATOM 746 O O . MET A 1 88 ? -7.161 -0.785 4.032 1.00 63.16 88 MET A O 1
ATOM 750 N N . PRO A 1 89 ? -8.149 -1.284 6.008 1.00 59.28 89 PRO A N 1
ATOM 751 C CA . PRO A 1 89 ? -8.189 0.093 6.472 1.00 59.28 89 PRO A CA 1
ATOM 752 C C . PRO A 1 89 ? -6.805 0.743 6.354 1.00 59.28 89 PRO A C 1
ATOM 754 O O . PRO A 1 89 ? -5.831 0.220 6.897 1.00 59.28 89 PRO A O 1
ATOM 757 N N . SER A 1 90 ? -6.704 1.839 5.598 1.00 60.66 90 SER A N 1
ATOM 758 C CA . SER A 1 90 ? -5.530 2.711 5.605 1.00 60.66 90 SER A CA 1
ATOM 759 C C . SER A 1 90 ? -5.284 3.257 7.012 1.00 60.66 90 SER A C 1
ATOM 761 O O . SER A 1 90 ? -6.174 3.228 7.868 1.00 60.66 90 SER A O 1
ATOM 763 N N . ASP A 1 91 ? -4.105 3.837 7.233 1.00 63.09 91 ASP A N 1
ATOM 764 C CA . ASP A 1 91 ? -3.755 4.488 8.501 1.00 63.09 91 ASP A CA 1
ATOM 765 C C . ASP A 1 91 ? -4.686 5.669 8.857 1.00 63.09 91 ASP A C 1
ATOM 767 O O . ASP A 1 91 ? -4.560 6.252 9.927 1.00 63.09 91 ASP A O 1
ATOM 771 N N . ASN A 1 92 ? -5.649 6.016 8.001 1.00 70.94 92 ASN A N 1
ATOM 772 C CA . ASN A 1 92 ? -6.598 7.102 8.234 1.00 70.94 92 ASN A CA 1
ATOM 773 C C . ASN A 1 92 ? -7.978 6.622 8.700 1.00 70.94 92 ASN A C 1
ATOM 775 O O . ASN A 1 92 ? -8.836 7.449 9.004 1.00 70.94 92 ASN A O 1
ATOM 779 N N . ILE A 1 93 ? -8.227 5.311 8.749 1.00 83.19 93 ILE A N 1
ATOM 780 C CA . ILE A 1 93 ? -9.517 4.783 9.197 1.00 83.19 93 ILE A CA 1
ATOM 781 C C . ILE A 1 93 ? -9.477 4.540 10.696 1.00 83.19 93 ILE A C 1
ATOM 783 O O . ILE A 1 93 ? -8.604 3.846 11.226 1.00 83.19 93 ILE A O 1
ATOM 787 N N . LEU A 1 94 ? -10.457 5.126 11.373 1.00 84.62 94 LEU A N 1
ATOM 788 C CA . LEU A 1 94 ? -10.602 5.066 12.813 1.00 84.62 94 LEU A CA 1
ATOM 789 C C . LEU A 1 94 ? -11.760 4.141 13.188 1.00 84.62 94 LEU A C 1
ATOM 791 O O . LEU A 1 94 ? -12.777 4.082 12.497 1.00 84.62 94 LEU A O 1
ATOM 795 N N . PHE A 1 95 ? -11.607 3.446 14.307 1.00 86.62 95 PHE A N 1
ATOM 796 C CA . PHE A 1 95 ? -12.725 2.854 15.034 1.00 86.62 95 PHE A CA 1
ATOM 797 C C . PHE A 1 95 ? -13.633 3.941 15.629 1.00 86.62 95 PHE A C 1
ATOM 799 O O . PHE A 1 95 ? -13.263 5.118 15.694 1.00 86.62 95 PHE A O 1
ATOM 806 N N . SER A 1 96 ? -14.797 3.540 16.143 1.00 82.50 96 SER A N 1
ATOM 807 C CA . SER A 1 96 ? -15.707 4.440 16.873 1.00 82.50 96 SER A CA 1
ATOM 808 C C . SER A 1 96 ? -15.056 5.123 18.083 1.00 82.50 96 SER A C 1
ATOM 810 O O . SER A 1 96 ? -15.421 6.244 18.437 1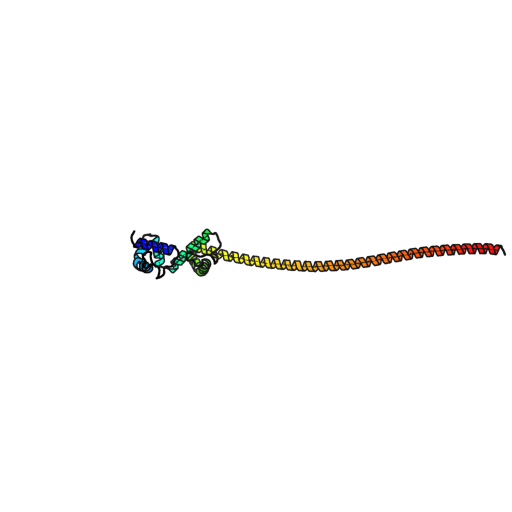.00 82.50 96 SER A O 1
ATOM 812 N N . ASP A 1 97 ? -14.042 4.489 18.681 1.00 77.56 97 ASP A N 1
ATOM 813 C CA . ASP A 1 97 ? -13.255 5.033 19.792 1.00 77.56 97 ASP A CA 1
ATOM 814 C C . ASP A 1 97 ? -12.105 5.955 19.342 1.00 77.56 97 ASP A C 1
ATOM 816 O O . ASP A 1 97 ? -11.241 6.300 20.149 1.00 77.56 97 ASP A O 1
ATOM 820 N N . LEU A 1 98 ? -12.093 6.355 18.063 1.00 81.81 98 LEU A N 1
ATOM 821 C CA . LE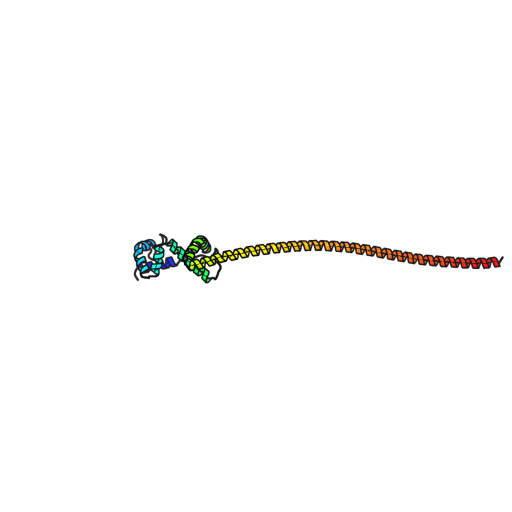U A 1 98 ? -11.087 7.201 17.411 1.00 81.81 98 LEU A CA 1
ATOM 822 C C . LEU A 1 98 ? -9.688 6.581 17.323 1.00 81.81 98 LEU A C 1
ATOM 824 O O . LEU A 1 98 ? -8.735 7.258 16.938 1.00 81.81 98 LEU A O 1
ATOM 828 N N . THR A 1 99 ? -9.528 5.301 17.660 1.00 85.44 99 THR A N 1
ATOM 829 C CA . THR A 1 99 ? -8.237 4.630 17.489 1.00 85.44 99 THR A CA 1
ATOM 830 C C . THR A 1 99 ? -8.045 4.153 16.056 1.00 85.44 99 THR A C 1
ATOM 832 O O . THR A 1 99 ? -8.991 3.767 15.376 1.00 85.44 99 THR A O 1
ATOM 835 N N . ASN A 1 100 ? -6.795 4.150 15.603 1.00 88.06 100 ASN A N 1
ATOM 836 C CA . ASN A 1 100 ? -6.432 3.736 14.254 1.00 88.06 100 ASN A CA 1
ATOM 837 C C . ASN A 1 100 ? -6.684 2.233 14.033 1.00 88.06 100 ASN A C 1
ATOM 839 O O . ASN A 1 100 ? -6.103 1.385 14.722 1.00 88.06 100 ASN A O 1
ATOM 843 N N . MET A 1 101 ? -7.535 1.915 13.056 1.00 88.19 101 MET A N 1
ATOM 844 C CA . MET A 1 101 ? -7.934 0.548 12.733 1.00 88.19 101 MET A CA 1
ATOM 845 C C . MET A 1 101 ? -6.787 -0.249 12.102 1.00 88.19 101 MET A C 1
ATOM 847 O O . MET A 1 101 ? -6.552 -1.390 12.502 1.00 88.19 101 MET A O 1
ATOM 851 N N . GLY A 1 102 ? -6.032 0.353 11.177 1.00 84.81 102 GLY A N 1
ATOM 852 C CA . GLY A 1 102 ? -4.880 -0.279 10.526 1.00 84.81 102 GLY A CA 1
ATOM 853 C C . GLY A 1 102 ? -3.797 -0.693 11.527 1.00 84.81 102 GLY A C 1
ATOM 854 O O . GLY A 1 102 ? -3.404 -1.863 11.576 1.00 84.81 102 GLY A O 1
ATOM 855 N N . LEU A 1 103 ? -3.397 0.233 12.403 1.00 86.00 103 LEU A N 1
ATOM 856 C CA . LEU A 1 103 ? -2.402 -0.009 13.450 1.00 86.00 103 LEU A CA 1
ATOM 857 C C . LEU A 1 103 ? -2.870 -1.072 14.453 1.00 86.00 103 LEU A C 1
ATOM 859 O O . LEU A 1 103 ? -2.097 -1.934 14.874 1.00 86.00 103 LEU A O 1
ATOM 863 N N . TRP A 1 104 ? -4.147 -1.041 14.841 1.00 90.44 104 TRP A N 1
ATOM 864 C CA . TRP A 1 104 ? -4.695 -2.052 15.739 1.00 90.44 104 TRP A CA 1
ATOM 865 C C . TRP A 1 104 ? -4.673 -3.445 15.106 1.00 90.44 104 TRP A C 1
ATOM 867 O O . TRP A 1 104 ? -4.251 -4.393 15.768 1.00 90.44 104 TRP A O 1
ATOM 877 N N . LEU A 1 105 ? -5.071 -3.572 13.835 1.00 89.38 105 LEU A N 1
ATOM 878 C CA . LEU A 1 105 ? -5.035 -4.840 13.101 1.00 89.38 105 LEU A CA 1
ATOM 879 C C . LEU A 1 105 ? -3.605 -5.387 13.004 1.00 89.38 105 LEU A C 1
ATOM 881 O O . LEU A 1 105 ? -3.392 -6.577 13.236 1.00 89.38 105 LEU A O 1
ATOM 885 N N . GLN A 1 106 ? -2.617 -4.524 12.748 1.00 86.56 106 GLN A N 1
ATOM 886 C CA . GLN A 1 106 ? -1.202 -4.903 12.735 1.00 86.56 106 GLN A CA 1
ATOM 887 C C . GLN A 1 106 ? -0.743 -5.435 14.101 1.00 86.56 106 GLN A C 1
ATOM 889 O O . GLN A 1 106 ? -0.191 -6.533 14.181 1.00 86.56 106 GLN A O 1
ATOM 894 N N . ASN A 1 107 ? -1.034 -4.705 15.180 1.00 89.19 107 ASN A N 1
ATOM 895 C CA . ASN A 1 107 ? -0.642 -5.083 16.541 1.00 89.19 107 ASN A CA 1
ATOM 896 C C . ASN A 1 107 ? -1.350 -6.350 17.048 1.00 89.19 107 ASN A C 1
ATOM 898 O O . ASN A 1 107 ? -0.853 -7.018 17.952 1.00 89.19 107 ASN A O 1
ATOM 902 N N . ASN A 1 108 ? -2.505 -6.695 16.475 1.00 90.75 108 ASN A N 1
ATOM 903 C CA . ASN A 1 108 ? -3.326 -7.830 16.896 1.00 90.75 108 ASN A CA 1
ATOM 904 C C . ASN A 1 108 ? -3.294 -9.012 15.917 1.00 90.75 108 ASN A C 1
ATOM 906 O O . ASN A 1 108 ? -4.019 -9.986 16.122 1.00 90.75 108 ASN A O 1
ATOM 910 N N . LYS A 1 109 ? -2.432 -8.978 14.893 1.00 88.81 109 LYS A N 1
ATOM 911 C CA . LYS A 1 109 ? -2.359 -10.001 13.837 1.00 88.81 109 LYS A CA 1
ATOM 912 C C . LYS A 1 109 ? -2.256 -11.428 14.382 1.00 88.81 109 LYS A C 1
ATOM 914 O O . LYS A 1 109 ? -2.986 -12.306 13.931 1.00 88.81 109 LYS A O 1
ATOM 919 N N . SER A 1 110 ? -1.384 -11.671 15.359 1.00 89.12 110 SER A N 1
ATOM 920 C CA . SER A 1 110 ? -1.200 -13.011 15.938 1.00 89.12 110 SER A CA 1
ATOM 921 C C . SER A 1 110 ? -2.452 -13.505 16.661 1.00 89.12 110 SER A C 1
ATOM 923 O O . SER A 1 110 ? -2.854 -14.651 16.484 1.00 89.12 110 SER A O 1
ATOM 925 N N . LYS A 1 111 ? -3.113 -12.621 17.417 1.00 91.06 111 LYS A N 1
ATOM 926 C CA . LYS A 1 111 ? -4.341 -12.952 18.146 1.00 91.06 111 LYS A CA 1
ATOM 927 C C . LYS A 1 111 ? -5.523 -13.186 17.200 1.00 91.06 111 LYS A C 1
ATOM 929 O O . LYS A 1 111 ? -6.311 -14.096 17.426 1.00 91.06 111 LYS A O 1
ATOM 934 N N . LEU A 1 112 ? -5.619 -12.416 16.113 1.00 92.12 112 LEU A N 1
ATOM 935 C CA . LEU A 1 112 ? -6.604 -12.643 15.050 1.00 92.12 112 LEU A CA 1
ATOM 936 C C . LEU A 1 112 ? -6.424 -14.025 14.411 1.00 92.12 112 LEU A C 1
ATOM 938 O O . LEU A 1 112 ? -7.394 -14.766 14.282 1.00 92.12 112 LEU A O 1
ATOM 942 N N . LYS A 1 113 ? -5.179 -14.411 14.099 1.00 90.38 113 LYS A N 1
ATOM 943 C CA . LYS A 1 113 ? -4.864 -15.752 13.579 1.00 90.38 113 LYS A CA 1
ATOM 944 C C . LYS A 1 113 ? -5.247 -16.854 14.560 1.00 90.38 113 LYS A C 1
ATOM 946 O O . LYS A 1 113 ? -5.856 -17.839 14.161 1.00 90.38 113 LYS A O 1
ATOM 951 N N . GLU A 1 114 ? -4.933 -16.676 15.838 1.00 92.00 114 GLU A N 1
ATOM 952 C CA . GLU A 1 114 ? -5.306 -17.632 16.881 1.00 92.00 114 GLU A CA 1
ATOM 953 C C . GLU A 1 114 ? -6.830 -17.808 16.982 1.00 92.00 114 GLU A C 1
ATOM 955 O O . GLU A 1 114 ? -7.318 -18.935 17.030 1.00 92.00 114 GLU A O 1
ATOM 960 N N . MET A 1 115 ? -7.602 -16.716 16.975 1.00 90.56 115 MET A N 1
ATOM 961 C CA . MET A 1 115 ? -9.066 -16.794 17.042 1.00 90.56 115 MET A CA 1
ATOM 962 C C . MET A 1 115 ? -9.681 -17.383 15.770 1.00 90.56 115 MET A C 1
ATOM 964 O O . MET A 1 115 ? -10.631 -18.157 1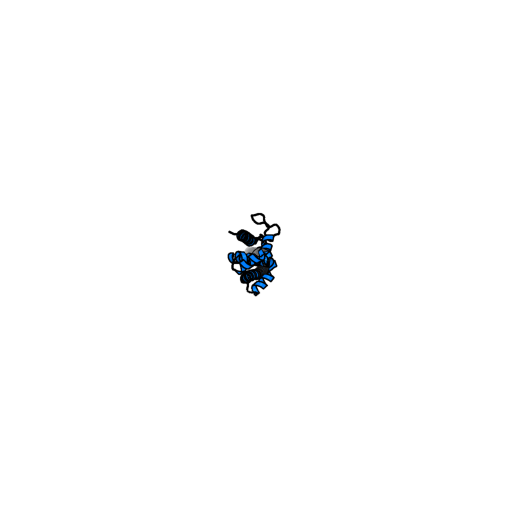5.866 1.00 90.56 115 MET A O 1
ATOM 968 N N . ALA A 1 116 ? -9.112 -17.087 14.601 1.00 91.06 116 ALA A N 1
ATOM 969 C CA . ALA A 1 116 ? -9.508 -17.718 13.346 1.00 91.06 116 ALA A CA 1
ATOM 970 C C . ALA A 1 116 ? -9.309 -19.244 13.395 1.00 91.06 116 ALA A C 1
ATOM 972 O O . ALA A 1 116 ? -10.207 -19.994 13.023 1.00 91.06 116 ALA A O 1
ATOM 973 N N . LEU A 1 117 ? -8.172 -19.713 13.927 1.00 90.56 117 LEU A N 1
ATOM 974 C CA . LEU A 1 117 ? -7.901 -21.145 14.124 1.00 90.56 117 LEU A CA 1
ATOM 975 C C . LEU A 1 117 ? -8.858 -21.797 15.132 1.00 90.56 117 LEU A C 1
ATOM 977 O O . LEU A 1 117 ? -9.164 -22.979 15.011 1.00 90.56 117 LEU A O 1
ATOM 981 N N . LYS A 1 118 ? -9.358 -21.026 16.103 1.00 91.81 118 LYS A N 1
ATOM 982 C CA . LYS A 1 118 ? -10.390 -21.451 17.062 1.00 91.81 118 LYS A CA 1
ATOM 983 C C . LYS A 1 118 ? -11.816 -21.414 16.489 1.00 91.81 118 LYS A C 1
ATOM 985 O O . LYS A 1 118 ? -12.762 -21.641 17.236 1.00 91.81 118 LYS A O 1
ATOM 990 N N . GLY A 1 119 ? -11.984 -21.132 15.194 1.00 87.44 119 GLY A N 1
ATOM 991 C CA . GLY A 1 119 ? -13.280 -21.150 14.513 1.00 87.44 119 GLY A CA 1
ATOM 992 C C . GLY A 1 119 ? -14.071 -19.842 14.584 1.00 87.44 119 GLY A C 1
ATOM 993 O O . GLY A 1 119 ? -15.261 -19.847 14.287 1.00 87.44 119 GLY A O 1
ATOM 994 N N . ASN A 1 120 ? -13.456 -18.717 14.969 1.00 92.69 120 ASN A N 1
ATOM 995 C CA . ASN A 1 120 ? -14.133 -17.422 14.893 1.00 92.69 120 ASN A CA 1
ATOM 996 C C . ASN A 1 120 ? -14.150 -16.897 13.443 1.00 92.69 120 ASN A C 1
ATOM 998 O O . ASN A 1 120 ? -13.104 -16.575 12.872 1.00 92.69 120 ASN A O 1
ATOM 1002 N N . GLU A 1 121 ? -15.348 -16.798 12.864 1.00 92.44 121 GLU A N 1
ATOM 1003 C CA . GLU A 1 121 ? -15.554 -16.422 11.461 1.00 92.44 121 GLU A CA 1
ATOM 1004 C C . GLU A 1 121 ? -15.132 -14.979 11.163 1.00 92.44 121 GLU A C 1
ATOM 1006 O O . GLU A 1 121 ? -14.508 -14.726 10.129 1.00 92.44 121 GLU A O 1
ATOM 1011 N N . GLU A 1 122 ? -15.401 -14.028 12.066 1.00 92.75 122 GLU A N 1
ATOM 1012 C CA . GLU A 1 122 ? -15.006 -12.633 11.856 1.00 92.75 122 GLU A CA 1
ATOM 1013 C C . GLU A 1 122 ? -13.482 -12.486 11.807 1.00 92.75 122 GLU A C 1
ATOM 1015 O O . GLU A 1 122 ? -12.937 -11.827 10.919 1.00 92.75 122 GLU A O 1
ATOM 1020 N N . ALA A 1 123 ? -12.771 -13.144 12.724 1.00 91.75 123 ALA A N 1
ATOM 1021 C CA . ALA A 1 123 ? -11.316 -13.150 12.765 1.00 91.75 123 ALA A CA 1
ATOM 1022 C C . ALA A 1 123 ? -10.724 -13.821 11.523 1.00 91.75 123 ALA A C 1
ATOM 1024 O O . ALA A 1 123 ? -9.741 -13.314 10.974 1.00 91.75 123 ALA A O 1
ATOM 1025 N N . ALA A 1 124 ? -11.318 -14.923 11.055 1.00 90.38 124 ALA A N 1
ATOM 1026 C CA . ALA A 1 124 ? -10.895 -15.597 9.830 1.00 90.38 124 ALA A CA 1
ATOM 1027 C C . ALA A 1 124 ? -11.039 -14.677 8.611 1.00 90.38 124 ALA A C 1
ATOM 1029 O O . ALA A 1 124 ? -10.076 -14.490 7.860 1.00 90.38 124 ALA A O 1
ATOM 1030 N N . PHE A 1 125 ? -12.194 -14.021 8.475 1.00 90.06 125 PHE A N 1
ATOM 1031 C CA . PHE A 1 125 ? -12.464 -13.082 7.392 1.00 90.06 125 PHE A CA 1
ATOM 1032 C C . PHE A 1 125 ? -11.481 -11.907 7.397 1.00 90.06 125 PHE A C 1
ATOM 1034 O O . PHE A 1 125 ? -10.864 -11.617 6.371 1.00 90.06 125 PHE A O 1
ATOM 1041 N N . VAL A 1 126 ? -11.279 -11.263 8.552 1.00 89.06 126 VAL A N 1
ATOM 1042 C CA . VAL A 1 126 ? -10.344 -10.135 8.714 1.00 89.06 126 VAL A CA 1
ATOM 1043 C C . VAL A 1 126 ? -8.889 -10.559 8.455 1.00 89.06 126 VAL A C 1
ATOM 1045 O O . VAL A 1 126 ? -8.115 -9.800 7.871 1.00 89.06 126 VAL A O 1
ATOM 1048 N N . THR A 1 127 ? -8.506 -11.781 8.829 1.00 88.38 127 THR A N 1
ATOM 1049 C CA . THR A 1 127 ? -7.152 -12.311 8.597 1.00 88.38 127 THR A CA 1
ATOM 1050 C C . THR A 1 127 ? -6.890 -12.593 7.118 1.00 88.38 127 THR A C 1
ATOM 1052 O O . THR A 1 127 ? -5.856 -12.184 6.592 1.00 88.38 127 THR A O 1
ATOM 1055 N N . GLN A 1 128 ? -7.818 -13.264 6.430 1.00 85.44 128 GLN A N 1
ATOM 1056 C CA . GLN A 1 128 ? -7.688 -13.593 5.004 1.00 85.44 128 GLN A CA 1
ATOM 1057 C C . GLN A 1 128 ? -7.552 -12.327 4.152 1.00 85.44 128 GLN A C 1
ATOM 1059 O O . GLN A 1 128 ? -6.664 -12.193 3.312 1.00 85.44 128 GLN A O 1
ATOM 1064 N N . SER A 1 129 ? -8.418 -11.374 4.457 1.00 81.06 129 SER A N 1
ATOM 1065 C CA . SER A 1 129 ? -8.411 -9.997 3.999 1.00 81.06 129 SER A CA 1
ATOM 1066 C C . SER A 1 129 ? -7.024 -9.340 4.134 1.00 81.06 129 SER A C 1
ATOM 1068 O O . SER A 1 129 ? -6.466 -8.822 3.165 1.00 81.06 129 SER A O 1
ATOM 1070 N N . TYR A 1 130 ? -6.422 -9.412 5.322 1.00 71.69 130 TYR A N 1
ATOM 1071 C CA . TYR A 1 130 ? -5.091 -8.865 5.593 1.00 71.69 130 TYR A CA 1
ATOM 1072 C C . TYR A 1 130 ? -3.979 -9.549 4.777 1.00 71.69 130 TYR A C 1
ATOM 1074 O O . TYR A 1 130 ? -3.108 -8.881 4.215 1.00 71.69 130 TYR A O 1
ATOM 1082 N N . ASP A 1 131 ? -3.992 -10.882 4.697 1.00 73.19 131 ASP A N 1
ATOM 1083 C CA . ASP A 1 131 ? -2.934 -11.649 4.032 1.00 73.19 131 ASP A CA 1
ATOM 1084 C C . ASP A 1 131 ? -2.982 -11.506 2.491 1.00 73.19 131 ASP A C 1
ATOM 1086 O O . ASP A 1 131 ? -1.932 -11.533 1.845 1.00 73.19 131 ASP A O 1
ATOM 1090 N N . ASN A 1 132 ? -4.153 -11.240 1.897 1.00 66.25 132 ASN A N 1
ATOM 1091 C CA . ASN A 1 132 ? -4.287 -10.974 0.458 1.00 66.25 132 ASN A CA 1
ATOM 1092 C C . ASN A 1 132 ? -3.594 -9.670 0.007 1.00 66.25 132 ASN A C 1
ATOM 1094 O O . ASN A 1 132 ? -3.003 -9.647 -1.072 1.00 66.25 132 ASN A O 1
ATOM 1098 N N . LYS A 1 133 ? -3.569 -8.613 0.837 1.00 62.25 133 LYS A N 1
ATOM 1099 C CA . LYS A 1 133 ? -2.855 -7.353 0.531 1.00 62.25 133 LYS A CA 1
ATOM 1100 C C . LYS A 1 133 ? -1.346 -7.563 0.370 1.00 62.25 133 LYS A C 1
ATOM 1102 O O . LYS A 1 133 ? -0.744 -6.998 -0.537 1.00 62.25 133 LYS A O 1
ATOM 1107 N N . ASN A 1 134 ? -0.747 -8.400 1.220 1.00 55.09 134 ASN A N 1
ATOM 1108 C CA . ASN A 1 134 ? 0.699 -8.655 1.185 1.00 55.09 134 ASN A CA 1
ATOM 1109 C C . ASN A 1 134 ? 1.138 -9.390 -0.089 1.00 55.09 134 ASN A C 1
ATOM 1111 O O . ASN A 1 134 ? 2.276 -9.232 -0.524 1.00 55.09 134 ASN A O 1
ATOM 1115 N N . LYS A 1 135 ? 0.243 -10.183 -0.696 1.00 54.59 135 LYS A N 1
ATOM 1116 C CA . LYS A 1 135 ? 0.509 -10.841 -1.982 1.00 54.59 135 LYS A CA 1
ATOM 1117 C C . LYS A 1 135 ? 0.466 -9.846 -3.143 1.00 54.59 135 LYS A C 1
ATOM 1119 O O . LYS A 1 135 ? 1.373 -9.865 -3.965 1.00 54.59 135 LYS A O 1
ATOM 1124 N N . LEU A 1 136 ? -0.527 -8.951 -3.161 1.00 53.19 136 LEU A N 1
ATOM 1125 C CA . LEU A 1 136 ? -0.652 -7.893 -4.175 1.00 53.19 136 LEU A CA 1
ATOM 1126 C C . LEU A 1 136 ? 0.531 -6.909 -4.145 1.00 53.19 136 LEU A C 1
ATOM 1128 O O . LEU A 1 136 ? 1.106 -6.607 -5.186 1.00 53.19 136 LEU A O 1
ATOM 1132 N N . SER A 1 137 ? 0.984 -6.492 -2.959 1.00 55.69 137 SER A N 1
ATOM 1133 C CA . SER A 1 137 ? 2.115 -5.559 -2.848 1.00 55.69 137 SER A CA 1
ATOM 1134 C C . SER A 1 137 ? 3.459 -6.152 -3.293 1.00 55.69 137 SER A C 1
ATOM 1136 O O . SER A 1 137 ? 4.356 -5.409 -3.680 1.00 55.69 137 SER A O 1
ATOM 1138 N N . GLN A 1 138 ? 3.628 -7.478 -3.229 1.00 55.12 138 GLN A N 1
ATOM 1139 C CA . GLN A 1 138 ? 4.832 -8.148 -3.739 1.00 55.12 138 GLN A CA 1
ATOM 1140 C C . GLN A 1 138 ? 4.829 -8.269 -5.265 1.00 55.12 138 GLN A C 1
ATOM 1142 O O . GLN A 1 138 ? 5.880 -8.132 -5.887 1.00 55.12 138 GLN A O 1
ATOM 1147 N N . THR A 1 139 ? 3.666 -8.502 -5.877 1.00 57.91 139 THR A N 1
ATOM 1148 C CA . THR A 1 139 ? 3.544 -8.527 -7.340 1.00 57.91 139 THR A CA 1
ATOM 1149 C C . THR A 1 139 ? 3.756 -7.148 -7.957 1.00 57.91 139 THR A C 1
ATOM 1151 O O . THR A 1 139 ? 4.432 -7.049 -8.980 1.00 57.91 139 THR A O 1
ATOM 1154 N N . ASP A 1 140 ? 3.270 -6.088 -7.308 1.00 59.28 140 ASP A N 1
ATOM 1155 C CA . ASP A 1 140 ? 3.411 -4.719 -7.814 1.00 59.28 140 ASP A CA 1
ATOM 1156 C C . ASP A 1 140 ? 4.877 -4.254 -7.805 1.00 59.28 140 ASP A C 1
ATOM 1158 O O . ASP A 1 140 ? 5.353 -3.710 -8.801 1.00 59.28 140 ASP A O 1
ATOM 1162 N N . SER A 1 141 ? 5.641 -4.554 -6.743 1.00 67.00 141 SER A N 1
ATOM 1163 C CA . SER A 1 141 ? 7.060 -4.161 -6.682 1.00 67.00 141 SER A CA 1
ATOM 1164 C C . SER A 1 141 ? 7.936 -4.924 -7.686 1.00 67.00 141 SER A C 1
ATOM 1166 O O . SER A 1 141 ? 8.887 -4.366 -8.240 1.00 67.00 141 SER A O 1
ATOM 1168 N N . PHE A 1 142 ? 7.600 -6.186 -7.975 1.00 73.25 142 PHE A N 1
ATOM 1169 C CA . PHE A 1 142 ? 8.288 -6.969 -9.000 1.00 73.25 142 PHE A CA 1
ATOM 1170 C C . PHE A 1 142 ? 8.045 -6.396 -10.403 1.00 73.25 142 PHE A C 1
ATOM 1172 O O . PHE A 1 142 ? 9.007 -6.176 -11.144 1.00 73.25 142 PHE A O 1
ATOM 1179 N N . LEU A 1 143 ? 6.786 -6.107 -10.749 1.00 74.38 143 LEU A N 1
ATOM 1180 C CA . LEU A 1 143 ? 6.416 -5.531 -12.046 1.00 74.38 143 LEU A CA 1
ATOM 1181 C C . LEU A 1 143 ? 7.042 -4.150 -12.262 1.00 74.38 143 LEU A C 1
ATOM 1183 O O . LEU A 1 143 ? 7.547 -3.873 -13.350 1.00 74.38 143 LEU A O 1
ATOM 1187 N N . GLU A 1 144 ? 7.078 -3.314 -11.224 1.00 76.56 144 GLU A N 1
ATOM 1188 C CA . GLU A 1 144 ? 7.737 -2.008 -11.276 1.00 76.56 144 GLU A CA 1
ATOM 1189 C C . GLU A 1 144 ? 9.247 -2.149 -11.532 1.00 76.56 144 GLU A C 1
ATOM 1191 O O . GLU A 1 144 ? 9.810 -1.442 -12.371 1.00 76.56 144 GLU A O 1
ATOM 1196 N N . SER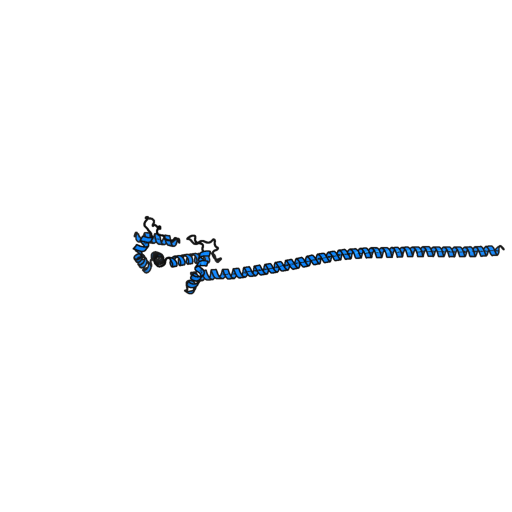 A 1 145 ? 9.901 -3.129 -10.899 1.00 79.06 145 SER A N 1
ATOM 1197 C CA . SER A 1 145 ? 11.326 -3.394 -11.122 1.00 79.06 145 SER A CA 1
ATOM 1198 C C . SER A 1 145 ? 11.640 -3.882 -12.544 1.00 79.06 145 SER A C 1
ATOM 1200 O O . SER A 1 145 ? 12.639 -3.459 -13.128 1.00 79.06 145 SER A O 1
ATOM 1202 N N . GLU A 1 146 ? 10.794 -4.734 -13.131 1.00 84.25 146 GLU A N 1
ATOM 1203 C CA . GLU A 1 146 ? 10.963 -5.209 -14.511 1.00 84.25 146 GLU A CA 1
ATOM 1204 C C . GLU A 1 146 ? 10.692 -4.098 -15.528 1.00 84.25 146 GLU A C 1
ATOM 1206 O O . GLU A 1 146 ? 11.460 -3.929 -16.478 1.00 84.25 146 GLU A O 1
ATOM 1211 N N . PHE A 1 147 ? 9.674 -3.267 -15.292 1.00 86.94 147 PHE A N 1
ATOM 1212 C CA . PHE A 1 147 ? 9.394 -2.112 -16.141 1.00 86.94 147 PHE A CA 1
ATOM 1213 C C . PHE A 1 147 ? 10.572 -1.127 -16.173 1.00 86.94 147 PHE A C 1
ATOM 1215 O O . PHE A 1 147 ? 10.961 -0.654 -17.242 1.00 86.94 147 PHE A O 1
ATOM 1222 N N . LEU A 1 148 ? 11.191 -0.853 -15.020 1.00 87.38 148 LEU A N 1
ATOM 1223 C CA . LEU A 1 148 ? 12.362 0.023 -14.936 1.00 87.38 148 LEU A CA 1
ATOM 1224 C C . LEU A 1 148 ? 13.581 -0.547 -15.674 1.00 87.38 148 LEU A C 1
ATOM 1226 O O . LEU A 1 148 ? 14.273 0.205 -16.363 1.00 87.38 148 LEU A O 1
ATOM 1230 N N . LYS A 1 149 ? 13.831 -1.861 -15.581 1.00 90.75 149 LYS A N 1
ATOM 1231 C CA . LYS A 1 149 ? 14.913 -2.518 -16.339 1.00 90.75 149 LYS A CA 1
ATOM 1232 C C . LYS A 1 149 ? 14.693 -2.413 -17.844 1.00 90.75 149 LYS A C 1
ATOM 1234 O O . LYS A 1 149 ? 15.641 -2.151 -18.585 1.00 90.75 149 LYS A O 1
ATOM 1239 N N . GLU A 1 150 ? 13.460 -2.611 -18.297 1.00 91.44 150 GLU A N 1
ATOM 1240 C CA . GLU A 1 150 ? 13.131 -2.521 -19.717 1.00 91.44 150 GLU A CA 1
ATOM 1241 C C . GLU A 1 150 ? 13.248 -1.081 -20.232 1.00 91.44 150 GLU A C 1
ATOM 1243 O O . GLU A 1 150 ? 13.817 -0.838 -21.298 1.00 91.44 150 GLU A O 1
ATOM 1248 N N . LEU A 1 151 ? 12.820 -0.098 -19.435 1.00 92.12 151 LEU A N 1
ATOM 1249 C CA . LEU A 1 151 ? 13.000 1.316 -19.757 1.00 92.12 151 LEU A CA 1
ATOM 1250 C C . LEU A 1 151 ? 14.485 1.683 -19.912 1.00 92.12 151 LEU A C 1
ATOM 1252 O O . LEU A 1 151 ? 14.848 2.431 -20.824 1.00 92.12 151 LEU A O 1
ATOM 1256 N N . ASP A 1 152 ? 15.351 1.158 -19.044 1.00 93.50 152 ASP A N 1
ATOM 1257 C CA . ASP A 1 152 ? 16.793 1.404 -19.109 1.00 93.50 152 ASP A CA 1
ATOM 1258 C C . ASP A 1 152 ? 17.436 0.748 -20.344 1.00 93.50 152 ASP A C 1
ATOM 1260 O O . ASP A 1 152 ? 18.223 1.379 -21.060 1.00 93.50 152 ASP A O 1
ATOM 1264 N N . ARG A 1 153 ? 17.007 -0.475 -20.692 1.00 92.56 153 ARG A N 1
ATOM 1265 C CA . ARG A 1 153 ? 17.391 -1.132 -21.953 1.00 92.56 153 ARG A CA 1
ATOM 1266 C C . ARG A 1 153 ? 17.022 -0.293 -23.169 1.00 92.56 153 ARG A C 1
ATOM 1268 O O . ARG A 1 153 ? 17.876 -0.074 -24.031 1.00 92.56 153 ARG A O 1
ATOM 1275 N N . GLN A 1 154 ? 15.796 0.224 -23.235 1.00 90.94 154 GLN A N 1
ATOM 1276 C CA . GLN A 1 154 ? 15.367 1.051 -24.364 1.00 90.94 154 GLN A CA 1
ATOM 1277 C C . GLN A 1 154 ? 16.161 2.356 -24.470 1.00 90.94 154 GLN A C 1
ATOM 1279 O O . GLN A 1 154 ? 16.525 2.765 -25.575 1.00 90.94 154 GLN A O 1
ATOM 1284 N N . LYS A 1 155 ? 16.494 2.994 -23.341 1.00 93.88 155 LYS A N 1
ATOM 1285 C CA . LYS A 1 155 ? 17.365 4.181 -23.331 1.00 93.88 155 LYS A CA 1
ATOM 1286 C C . LYS A 1 155 ? 18.749 3.870 -23.893 1.00 93.88 155 LYS A C 1
ATOM 1288 O O . LYS A 1 155 ? 19.255 4.647 -24.704 1.00 93.88 155 LYS A O 1
ATOM 1293 N N . LYS A 1 156 ? 19.335 2.730 -23.519 1.00 95.25 156 LYS A N 1
ATOM 1294 C CA . LYS A 1 156 ? 20.642 2.304 -24.028 1.00 95.25 156 LYS A CA 1
ATOM 1295 C C . LYS A 1 156 ? 20.612 2.043 -25.535 1.00 95.25 156 LYS A C 1
ATOM 1297 O O . LYS A 1 156 ? 21.441 2.592 -26.257 1.00 95.25 156 LYS A O 1
ATOM 1302 N N . VAL A 1 157 ? 19.615 1.300 -26.021 1.00 95.06 157 VAL A N 1
ATOM 1303 C CA . VAL A 1 157 ? 19.430 1.039 -27.462 1.00 95.06 157 VAL A CA 1
ATOM 1304 C C . VAL A 1 157 ? 19.246 2.344 -28.239 1.00 95.06 157 VAL A C 1
ATOM 1306 O O . VAL A 1 157 ? 19.878 2.548 -29.274 1.00 95.06 157 VAL A O 1
ATOM 1309 N N . LYS A 1 158 ? 18.434 3.275 -27.721 1.00 95.25 158 LYS A N 1
ATOM 1310 C CA . LYS A 1 158 ? 18.244 4.597 -28.332 1.00 95.25 158 LYS A CA 1
ATOM 1311 C C . LYS A 1 158 ? 19.562 5.367 -28.449 1.00 95.25 158 LYS A C 1
ATOM 1313 O O . LYS A 1 158 ? 19.811 5.988 -29.482 1.00 95.25 158 LYS A O 1
ATOM 1318 N N . GLN A 1 159 ? 20.404 5.323 -27.418 1.00 94.00 159 GLN A N 1
ATOM 1319 C CA . GLN A 1 159 ? 21.702 5.992 -27.434 1.00 94.00 159 GLN A CA 1
ATOM 1320 C C . GLN A 1 159 ? 22.656 5.368 -28.463 1.00 94.00 159 GLN A C 1
ATOM 1322 O O . GLN A 1 159 ? 23.332 6.096 -29.185 1.00 94.00 159 GLN A O 1
ATOM 1327 N N . GLU A 1 160 ? 22.675 4.039 -28.580 1.00 95.56 160 GLU A N 1
ATOM 1328 C CA . GLU A 1 160 ? 23.471 3.334 -29.593 1.00 95.56 160 GLU A CA 1
ATOM 1329 C C . GLU A 1 160 ? 23.031 3.687 -31.023 1.00 95.56 160 GLU A C 1
ATOM 1331 O O . GLU A 1 160 ? 23.879 3.932 -31.883 1.00 95.56 160 GLU A O 1
ATOM 1336 N N . ILE A 1 161 ? 21.719 3.778 -31.277 1.00 94.81 161 ILE A N 1
ATOM 1337 C CA . ILE A 1 161 ? 21.173 4.212 -32.574 1.00 94.81 161 ILE A CA 1
ATOM 1338 C C . ILE A 1 161 ? 21.606 5.648 -32.897 1.00 94.81 161 ILE A C 1
ATOM 1340 O O . ILE A 1 161 ? 22.041 5.917 -34.015 1.00 94.81 161 ILE A O 1
ATOM 1344 N N . LEU A 1 162 ? 21.531 6.564 -31.926 1.00 94.00 162 LEU A N 1
ATOM 1345 C CA . LEU A 1 162 ? 21.950 7.959 -32.111 1.00 94.00 162 LEU A CA 1
ATOM 1346 C C . LEU A 1 162 ? 23.434 8.085 -32.465 1.00 94.00 162 LEU A C 1
ATOM 1348 O O . LEU A 1 162 ? 23.787 8.904 -33.311 1.00 94.00 162 LEU A O 1
ATOM 1352 N N . THR A 1 163 ? 24.297 7.281 -31.843 1.00 94.81 163 THR A N 1
ATOM 1353 C CA . THR A 1 163 ? 25.726 7.254 -32.179 1.00 94.81 163 THR A CA 1
ATOM 1354 C C . THR A 1 163 ? 25.936 6.768 -33.611 1.00 94.81 163 THR A C 1
ATOM 1356 O O . THR A 1 163 ? 26.585 7.457 -34.392 1.00 94.81 163 THR A O 1
ATOM 1359 N N . LYS A 1 164 ? 25.299 5.656 -34.002 1.00 94.94 164 LYS A N 1
ATOM 1360 C CA . LYS A 1 164 ? 25.405 5.124 -35.371 1.00 94.94 164 LYS A CA 1
ATOM 1361 C C . LYS A 1 164 ? 24.895 6.102 -36.433 1.00 94.94 164 LYS A C 1
ATOM 1363 O O . LYS A 1 164 ? 25.479 6.188 -37.505 1.00 94.94 164 LYS A O 1
ATOM 1368 N N . LEU A 1 165 ? 23.833 6.857 -36.145 1.00 94.06 165 LEU A N 1
ATOM 1369 C CA . LEU A 1 165 ? 23.326 7.890 -37.057 1.00 94.06 165 LEU A CA 1
ATOM 1370 C C . LEU A 1 165 ? 24.335 9.024 -37.273 1.00 94.06 165 LEU A C 1
ATOM 1372 O O . LEU A 1 165 ? 24.470 9.510 -38.391 1.00 94.06 165 LEU A O 1
ATOM 1376 N N . LYS A 1 166 ? 25.072 9.429 -36.231 1.00 94.31 166 LYS A N 1
ATOM 1377 C CA . LYS A 1 166 ? 26.151 10.416 -36.386 1.00 94.31 166 LYS A CA 1
ATOM 1378 C C . LYS A 1 166 ? 27.273 9.888 -37.273 1.00 94.31 166 LYS A C 1
ATOM 1380 O O . LYS A 1 166 ? 27.759 10.628 -38.122 1.00 94.31 166 LYS A O 1
ATOM 1385 N N . ASP A 1 167 ? 27.648 8.623 -37.100 1.00 94.56 167 ASP A N 1
ATOM 1386 C CA . ASP A 1 167 ? 28.686 7.998 -37.920 1.00 94.56 167 ASP A CA 1
ATOM 1387 C C . ASP A 1 167 ? 28.268 7.928 -39.397 1.00 94.56 167 ASP A C 1
ATOM 1389 O O . ASP A 1 167 ? 29.073 8.234 -40.273 1.00 94.56 167 ASP A O 1
ATOM 1393 N N . ILE A 1 168 ? 26.997 7.610 -39.679 1.00 93.75 168 ILE A N 1
ATOM 1394 C CA . ILE A 1 168 ? 26.443 7.625 -41.044 1.00 93.75 168 ILE A CA 1
ATOM 1395 C C . ILE A 1 168 ? 26.517 9.028 -41.654 1.00 93.75 168 ILE A C 1
ATOM 1397 O O . ILE A 1 168 ? 27.028 9.168 -42.760 1.00 93.75 168 ILE A O 1
ATOM 1401 N N . ASN A 1 169 ? 26.085 10.066 -40.932 1.00 91.44 169 ASN A N 1
ATOM 1402 C CA . ASN A 1 169 ? 26.138 11.441 -41.443 1.00 91.44 169 ASN A CA 1
ATOM 1403 C C . ASN A 1 169 ? 27.578 11.881 -41.765 1.00 91.44 169 ASN A C 1
ATOM 1405 O O . ASN A 1 169 ? 27.821 12.516 -42.786 1.00 91.44 169 ASN A O 1
ATOM 1409 N N . ASN A 1 170 ? 28.551 11.499 -40.931 1.00 92.62 170 ASN A N 1
ATOM 1410 C CA . ASN A 1 170 ? 29.960 11.794 -41.201 1.00 92.62 170 ASN A CA 1
ATOM 1411 C C . ASN A 1 170 ? 30.458 11.093 -42.479 1.00 92.62 170 ASN A C 1
ATOM 1413 O O . ASN A 1 170 ? 31.208 11.684 -43.256 1.00 92.62 170 ASN A O 1
ATOM 1417 N N . LEU A 1 171 ? 30.037 9.844 -42.711 1.00 92.81 171 LEU A N 1
ATOM 1418 C CA . LEU A 1 171 ? 30.367 9.106 -43.932 1.00 92.81 171 LEU A CA 1
ATOM 1419 C C . LEU A 1 171 ? 29.716 9.727 -45.177 1.00 92.81 171 LEU A C 1
ATOM 1421 O O . LEU A 1 171 ? 30.345 9.756 -46.235 1.00 92.81 171 LEU A O 1
ATOM 1425 N N . GLU A 1 172 ? 28.492 10.249 -45.065 1.00 92.44 172 GLU A N 1
ATOM 1426 C CA . GLU A 1 172 ? 27.828 10.983 -46.150 1.00 92.44 172 GLU A CA 1
ATOM 1427 C C . GLU A 1 172 ? 28.606 12.253 -46.529 1.00 92.44 172 GLU A C 1
ATOM 1429 O O . GLU A 1 172 ? 28.863 12.486 -47.714 1.00 92.44 172 GLU A O 1
ATOM 1434 N N . ASP A 1 173 ? 29.072 13.021 -45.541 1.00 92.25 173 ASP A N 1
ATOM 1435 C CA . ASP A 1 173 ? 29.905 14.208 -45.767 1.00 92.25 173 ASP A CA 1
ATOM 1436 C C . ASP A 1 173 ? 31.243 13.863 -46.444 1.00 92.25 173 ASP A C 1
ATOM 1438 O O . ASP A 1 173 ? 31.733 14.600 -47.309 1.00 92.25 173 ASP A O 1
ATOM 1442 N N . GLU A 1 174 ? 31.868 12.744 -46.066 1.00 92.44 174 GLU A N 1
ATOM 1443 C CA . GLU A 1 174 ? 33.081 12.256 -46.727 1.00 92.44 174 GLU A CA 1
ATOM 1444 C C . GLU A 1 174 ? 32.814 11.829 -48.170 1.00 92.44 174 GLU A C 1
ATOM 1446 O O . GLU A 1 174 ? 33.571 12.204 -49.072 1.00 92.44 174 GLU A O 1
ATOM 1451 N N . TYR A 1 175 ? 31.726 11.095 -48.410 1.00 91.94 175 TYR A N 1
ATOM 1452 C CA . TYR A 1 175 ? 31.328 10.678 -49.751 1.00 91.94 175 TYR A CA 1
ATOM 1453 C C . TYR A 1 175 ? 31.099 11.885 -50.668 1.00 91.94 175 TYR A C 1
ATOM 1455 O O . TYR A 1 175 ? 31.584 11.897 -51.803 1.00 91.94 175 TYR A O 1
ATOM 1463 N N . LEU A 1 176 ? 30.454 12.939 -50.162 1.00 91.88 176 LEU A N 1
ATOM 1464 C CA . LEU A 1 176 ? 30.217 14.169 -50.918 1.00 91.88 176 LEU A CA 1
ATOM 1465 C C . LEU A 1 176 ? 31.534 14.839 -51.350 1.00 91.88 176 LEU A C 1
ATOM 1467 O O . LEU A 1 176 ? 31.683 15.255 -52.501 1.00 91.88 176 LEU A O 1
ATOM 1471 N N . LYS A 1 177 ? 32.545 14.858 -50.469 1.00 92.25 177 LYS A N 1
ATOM 1472 C CA . LYS A 1 177 ? 33.891 15.362 -50.805 1.00 92.25 177 LYS A CA 1
ATOM 1473 C C . LYS A 1 177 ? 34.565 14.527 -51.895 1.00 92.25 177 LYS A C 1
ATOM 1475 O O . LYS A 1 177 ? 35.273 15.086 -52.743 1.00 92.25 177 LYS A O 1
ATOM 1480 N N . TYR A 1 178 ? 34.385 13.206 -51.874 1.00 92.12 178 TYR A N 1
ATOM 1481 C CA . TYR A 1 178 ? 34.904 12.324 -52.921 1.00 92.12 178 TYR A CA 1
ATOM 1482 C C . TYR A 1 178 ? 34.211 12.565 -54.263 1.00 92.12 178 TYR A C 1
ATOM 1484 O O . TYR A 1 178 ? 34.906 12.661 -55.278 1.00 92.12 178 TYR A O 1
ATOM 1492 N N . ASP A 1 179 ? 32.888 12.730 -54.274 1.00 92.62 179 ASP A N 1
ATOM 1493 C CA . ASP A 1 179 ? 32.119 13.025 -55.488 1.00 92.62 179 ASP A CA 1
ATOM 1494 C C . ASP A 1 179 ? 32.587 14.338 -56.142 1.00 92.62 179 ASP A C 1
ATOM 1496 O O . ASP A 1 179 ? 32.926 14.373 -57.329 1.00 92.62 179 ASP A O 1
ATOM 1500 N N . ASP A 1 180 ? 32.765 15.400 -55.351 1.00 94.06 180 ASP A N 1
ATOM 1501 C CA . ASP A 1 180 ? 33.285 16.686 -55.836 1.00 94.06 180 ASP A CA 1
ATOM 1502 C C . ASP A 1 180 ? 34.727 16.602 -56.354 1.00 94.06 180 ASP A C 1
ATOM 1504 O O . ASP A 1 180 ? 35.126 17.310 -57.288 1.00 94.06 180 ASP A O 1
ATOM 1508 N N . LYS A 1 181 ? 35.560 15.747 -55.752 1.00 94.94 181 LYS A N 1
ATOM 1509 C CA . LYS A 1 181 ? 36.914 15.485 -56.256 1.00 94.94 181 LYS A CA 1
ATOM 1510 C C . LYS A 1 181 ? 36.860 14.762 -57.603 1.00 94.94 181 LYS A C 1
ATOM 1512 O O . LYS A 1 181 ? 37.608 15.125 -58.511 1.00 94.94 181 LYS A O 1
ATOM 1517 N N . MET A 1 182 ? 35.974 13.780 -57.748 1.00 93.69 182 MET A N 1
ATOM 1518 C CA . MET A 1 182 ? 35.799 13.032 -58.992 1.00 93.69 182 MET A CA 1
ATOM 1519 C C . MET A 1 182 ? 35.265 13.914 -60.122 1.00 93.69 182 MET A C 1
ATOM 1521 O O . MET A 1 182 ? 35.820 13.864 -61.221 1.00 93.69 182 MET A O 1
ATOM 1525 N N . LYS A 1 183 ? 34.284 14.787 -59.854 1.00 94.88 183 LYS A N 1
ATOM 1526 C CA . LYS A 1 183 ? 33.788 15.775 -60.832 1.00 94.88 183 LYS A CA 1
ATOM 1527 C C . LYS A 1 183 ? 34.917 16.644 -61.385 1.00 94.88 183 LYS A C 1
ATOM 1529 O O . LYS A 1 183 ? 35.104 16.696 -62.598 1.00 94.88 183 LYS A O 1
ATOM 1534 N N . ARG A 1 184 ? 35.753 17.214 -60.509 1.00 94.38 184 ARG A N 1
ATOM 1535 C CA . ARG A 1 184 ? 36.911 18.037 -60.912 1.00 94.38 184 ARG A CA 1
ATOM 1536 C C . ARG A 1 184 ? 37.923 17.275 -61.771 1.00 94.38 184 ARG A C 1
ATOM 1538 O O . ARG A 1 184 ? 38.488 17.829 -62.715 1.00 94.38 184 ARG A O 1
ATOM 1545 N N . ILE A 1 185 ? 38.166 15.999 -61.464 1.00 95.00 185 ILE A N 1
ATOM 1546 C CA . ILE A 1 185 ? 39.050 15.147 -62.273 1.00 95.00 185 ILE A CA 1
ATOM 1547 C C . ILE A 1 185 ? 38.444 14.917 -63.662 1.00 95.00 185 ILE A C 1
ATOM 1549 O O . ILE A 1 185 ? 39.153 15.046 -64.663 1.00 95.00 185 ILE A O 1
ATOM 1553 N N . ILE A 1 186 ? 37.146 14.609 -63.736 1.00 94.75 186 ILE A N 1
ATOM 1554 C CA . ILE A 1 186 ? 36.433 14.389 -65.000 1.00 94.75 186 ILE A CA 1
ATOM 1555 C C . ILE A 1 186 ? 36.482 15.649 -65.873 1.00 94.75 186 ILE A C 1
ATOM 1557 O O . ILE A 1 186 ? 36.864 15.550 -67.041 1.00 94.75 186 ILE A O 1
ATOM 1561 N N . GLU A 1 187 ? 36.180 16.821 -65.312 1.00 95.50 187 GLU A N 1
ATOM 1562 C CA . GLU A 1 187 ? 36.262 18.114 -66.007 1.00 95.50 187 GLU A CA 1
ATOM 1563 C C . GLU A 1 187 ? 37.677 18.368 -66.549 1.00 95.50 187 GLU A C 1
ATOM 1565 O O . GLU A 1 187 ? 37.856 18.645 -67.736 1.00 95.50 187 GLU A O 1
ATOM 1570 N N . SER A 1 188 ? 38.713 18.146 -65.731 1.00 95.69 188 SER A N 1
ATOM 1571 C CA . SER A 1 188 ? 40.111 18.299 -66.159 1.00 95.69 188 SER A CA 1
ATOM 1572 C C . SER A 1 188 ? 40.487 17.369 -67.320 1.00 95.69 188 SER A C 1
ATOM 1574 O O . SER A 1 188 ? 41.204 17.765 -68.247 1.00 95.69 188 SER A O 1
ATOM 1576 N N . ILE A 1 189 ? 40.007 16.121 -67.301 1.00 95.69 189 ILE A N 1
ATOM 1577 C CA . ILE A 1 189 ? 40.228 15.158 -68.387 1.00 95.69 189 ILE A CA 1
ATOM 1578 C C . ILE A 1 189 ? 39.518 15.621 -69.665 1.00 95.69 189 ILE A C 1
ATOM 1580 O O . ILE A 1 189 ? 40.106 15.553 -70.751 1.00 95.69 189 ILE A O 1
ATOM 1584 N N . GLN A 1 190 ? 38.278 16.102 -69.555 1.00 95.19 190 GLN A N 1
ATOM 1585 C CA . GLN A 1 190 ? 37.510 16.618 -70.689 1.00 95.19 190 GLN A CA 1
ATOM 1586 C C . GLN A 1 190 ? 38.195 17.837 -71.323 1.00 95.19 190 GLN A C 1
AT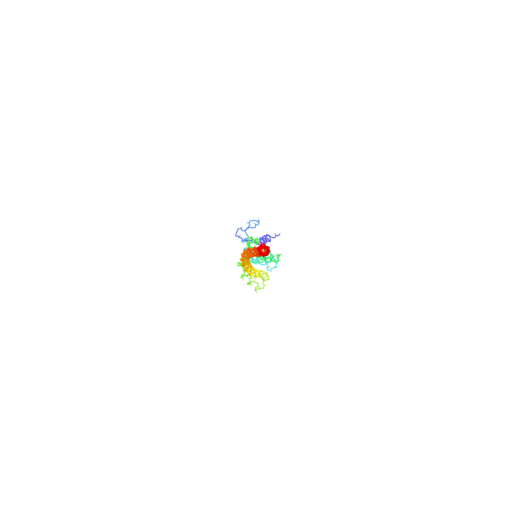OM 1588 O O . GLN A 1 190 ? 38.381 17.858 -72.545 1.00 95.19 190 GLN A O 1
ATOM 1593 N N . ASP A 1 191 ? 38.683 18.776 -70.512 1.00 95.56 191 ASP A N 1
ATOM 1594 C CA . ASP A 1 191 ? 39.438 19.948 -70.965 1.00 95.56 191 ASP A CA 1
ATOM 1595 C C . ASP A 1 191 ? 40.729 19.565 -71.690 1.00 95.56 191 ASP A C 1
ATOM 1597 O O . ASP A 1 191 ? 41.020 20.061 -72.785 1.00 95.56 191 ASP A O 1
ATOM 1601 N N . LYS A 1 192 ? 41.508 18.636 -71.118 1.00 95.81 192 LYS A N 1
ATOM 1602 C CA . LYS A 1 192 ? 42.724 18.116 -71.764 1.00 95.81 192 LYS A CA 1
ATOM 1603 C C . LYS A 1 192 ? 42.397 17.464 -73.106 1.00 95.81 192 LYS A C 1
ATOM 1605 O O . LYS A 1 192 ? 43.084 17.712 -74.098 1.00 95.81 192 LYS A O 1
ATOM 1610 N N . LYS A 1 193 ? 41.323 16.672 -73.173 1.00 95.75 193 LYS A N 1
ATOM 1611 C CA . LYS A 1 193 ? 40.864 16.028 -74.412 1.00 95.75 193 LYS A CA 1
ATOM 1612 C C . LYS A 1 193 ? 40.467 17.059 -75.472 1.00 95.75 193 LYS A C 1
ATOM 1614 O O . LYS A 1 193 ? 40.797 16.875 -76.648 1.00 95.75 193 LYS A O 1
ATOM 1619 N N . LEU A 1 194 ? 39.806 18.147 -75.075 1.00 95.56 194 LEU A N 1
ATOM 1620 C CA . LEU A 1 194 ? 39.439 19.242 -75.971 1.00 95.56 194 LEU A CA 1
ATOM 1621 C C . LEU A 1 194 ? 40.677 19.971 -76.513 1.00 95.56 194 LEU A C 1
ATOM 1623 O O . LEU A 1 194 ? 40.781 20.158 -77.728 1.00 95.56 194 LEU A O 1
ATOM 1627 N N . LYS A 1 195 ? 41.642 20.303 -75.645 1.00 95.06 195 LYS A N 1
ATOM 1628 C CA . LYS A 1 195 ? 42.918 20.931 -76.037 1.00 95.06 195 LYS A CA 1
ATOM 1629 C C . LYS A 1 195 ? 43.677 20.083 -77.057 1.00 95.06 195 LYS A C 1
ATOM 1631 O O . LYS A 1 195 ? 43.985 20.576 -78.141 1.00 95.06 195 LYS A O 1
ATOM 1636 N N . MET A 1 196 ? 43.849 18.786 -76.792 1.00 94.94 196 MET A N 1
ATOM 1637 C CA . MET A 1 196 ? 44.495 17.870 -77.743 1.00 94.94 196 MET A CA 1
ATOM 1638 C C . MET A 1 196 ? 43.759 17.807 -79.090 1.00 94.94 196 MET A C 1
ATOM 1640 O O . MET A 1 196 ? 44.383 17.725 -80.149 1.00 94.94 196 MET A O 1
ATOM 1644 N N . LYS A 1 197 ? 42.418 17.841 -79.090 1.00 95.69 197 LYS A N 1
ATOM 1645 C CA . LYS A 1 197 ? 41.624 17.841 -80.330 1.00 95.69 197 LYS A CA 1
ATOM 1646 C C . LYS A 1 197 ? 41.855 19.119 -81.146 1.00 95.69 197 LYS A C 1
ATOM 1648 O O . LYS A 1 197 ? 41.933 19.038 -82.373 1.00 95.69 197 LYS A O 1
ATOM 1653 N N . LEU A 1 198 ? 41.971 20.274 -80.489 1.00 95.00 198 LEU A N 1
ATOM 1654 C CA . LEU A 1 198 ? 42.273 21.557 -81.131 1.00 95.00 198 LEU A CA 1
ATOM 1655 C C . LEU A 1 198 ? 43.698 21.592 -81.696 1.00 95.00 198 LEU A C 1
ATOM 1657 O O . LEU A 1 198 ? 43.881 21.999 -82.842 1.00 95.00 198 LEU A O 1
ATOM 1661 N N . GLU A 1 199 ? 44.687 21.105 -80.951 1.00 94.12 199 GLU A N 1
ATOM 1662 C CA . GLU A 1 199 ? 46.075 21.005 -81.421 1.00 94.12 199 GLU A CA 1
ATOM 1663 C C . GLU A 1 199 ? 46.197 20.097 -82.644 1.00 94.12 199 GLU A C 1
ATOM 1665 O O . GLU A 1 199 ? 46.770 20.499 -83.656 1.00 94.12 199 GLU A O 1
ATOM 1670 N N . ARG A 1 200 ? 45.554 18.920 -82.622 1.00 93.00 200 ARG A N 1
ATOM 1671 C CA . ARG A 1 200 ? 45.493 18.028 -83.792 1.00 93.00 200 ARG A CA 1
ATOM 1672 C C . ARG A 1 200 ? 44.884 18.720 -85.013 1.00 93.00 200 ARG A C 1
ATOM 1674 O O . ARG A 1 200 ? 45.357 18.507 -86.127 1.00 93.00 200 ARG A O 1
ATOM 1681 N N . LYS A 1 201 ? 43.848 19.550 -84.834 1.00 94.25 201 LYS A N 1
ATOM 1682 C CA . LYS A 1 201 ? 43.270 20.350 -85.931 1.00 94.25 201 LYS A CA 1
ATOM 1683 C C . LYS A 1 201 ? 44.260 21.393 -86.456 1.00 94.25 201 LYS A C 1
ATOM 1685 O O . LYS A 1 201 ? 44.421 21.493 -87.669 1.00 94.25 201 LYS A O 1
ATOM 1690 N N . ARG A 1 202 ? 44.940 22.132 -85.571 1.00 92.25 202 ARG A N 1
ATOM 1691 C CA . ARG A 1 202 ? 45.966 23.122 -85.952 1.00 92.25 202 ARG A CA 1
ATOM 1692 C C . ARG A 1 202 ? 47.102 22.470 -86.737 1.00 92.25 202 ARG A C 1
ATOM 1694 O O . ARG A 1 202 ? 47.443 22.951 -87.811 1.00 92.25 202 ARG A O 1
ATOM 1701 N N . MET A 1 203 ? 47.613 21.336 -86.261 1.00 93.06 203 MET A N 1
ATOM 1702 C CA . MET A 1 203 ? 48.692 20.603 -86.924 1.00 93.06 203 MET A CA 1
ATOM 1703 C C . MET A 1 203 ? 48.283 20.111 -88.316 1.00 93.06 203 MET A C 1
ATOM 1705 O O . MET A 1 203 ? 49.043 20.269 -89.266 1.00 93.06 203 MET A O 1
ATOM 1709 N N . LYS A 1 204 ? 47.049 19.607 -88.475 1.00 94.19 204 LYS A N 1
ATOM 1710 C CA . LYS A 1 204 ? 46.503 19.266 -89.799 1.00 94.19 204 LYS A CA 1
ATOM 1711 C C . LYS A 1 204 ? 46.485 20.468 -90.748 1.00 94.19 204 LYS A C 1
ATOM 1713 O O . LYS A 1 204 ? 46.849 20.304 -91.906 1.00 94.19 204 LYS A O 1
ATOM 1718 N N . MET A 1 205 ? 46.095 21.656 -90.278 1.00 92.00 205 MET A N 1
ATOM 1719 C CA . MET A 1 205 ? 46.120 22.863 -91.116 1.00 92.00 205 MET A CA 1
ATOM 1720 C C . MET A 1 205 ? 47.542 23.259 -91.516 1.00 92.00 205 MET A C 1
ATOM 1722 O O . MET A 1 205 ? 47.769 23.563 -92.681 1.00 92.00 205 MET A O 1
ATOM 1726 N N . VAL A 1 206 ? 48.503 23.199 -90.588 1.00 91.75 206 VAL A N 1
ATOM 1727 C CA . VAL A 1 206 ? 49.919 23.473 -90.888 1.00 91.75 206 VAL A CA 1
ATOM 1728 C C . VAL A 1 206 ? 50.437 22.520 -91.966 1.00 91.75 206 VAL A C 1
ATOM 1730 O O . VAL A 1 206 ? 51.007 22.981 -92.950 1.00 91.75 206 VAL A O 1
ATOM 1733 N N . ILE A 1 207 ? 50.174 21.215 -91.834 1.00 91.06 207 ILE A N 1
ATOM 1734 C CA . ILE A 1 207 ? 50.568 20.205 -92.831 1.00 91.06 207 ILE A CA 1
ATOM 1735 C C . ILE A 1 207 ? 49.968 20.528 -94.208 1.00 91.06 207 ILE A C 1
ATOM 1737 O O . ILE A 1 207 ? 50.671 20.482 -95.214 1.00 91.06 207 ILE A O 1
ATOM 1741 N N . ILE A 1 208 ? 48.681 20.890 -94.269 1.00 92.50 208 ILE A N 1
ATOM 1742 C CA . ILE A 1 208 ? 48.021 21.276 -95.526 1.00 92.50 208 ILE A CA 1
ATOM 1743 C C . ILE A 1 208 ? 48.696 22.509 -96.148 1.00 92.50 208 ILE A C 1
ATOM 1745 O O . ILE A 1 208 ? 48.964 22.510 -97.351 1.00 92.50 208 ILE A O 1
ATOM 1749 N N . SER A 1 209 ? 49.001 23.535 -95.349 1.00 88.75 209 SER A N 1
ATOM 1750 C CA . SER A 1 209 ? 49.664 24.757 -95.817 1.00 88.75 209 SER A CA 1
ATOM 1751 C C . SER A 1 209 ? 51.077 24.495 -96.340 1.00 88.75 209 SER A C 1
ATOM 1753 O O . SER A 1 209 ? 51.413 24.978 -97.421 1.00 88.75 209 SER A O 1
ATOM 1755 N N . VAL A 1 210 ? 51.879 23.696 -95.625 1.00 89.50 210 VAL A N 1
ATOM 1756 C CA . VAL A 1 210 ? 53.233 23.299 -96.054 1.00 89.50 210 VAL A CA 1
ATOM 1757 C C . VAL A 1 210 ? 53.168 22.554 -97.386 1.00 89.50 210 VAL A C 1
ATOM 1759 O O . VAL A 1 210 ? 53.809 22.968 -98.350 1.00 89.50 210 VAL A O 1
ATOM 1762 N N . ASN A 1 211 ? 52.298 21.546 -97.494 1.00 89.69 211 ASN A N 1
ATOM 1763 C CA . ASN A 1 211 ? 52.114 20.790 -98.735 1.00 89.69 211 ASN A CA 1
ATOM 1764 C C . ASN A 1 211 ? 51.666 21.687 -99.910 1.00 89.69 211 ASN A C 1
ATOM 1766 O O . ASN A 1 211 ? 52.048 21.462 -101.060 1.00 89.69 211 ASN A O 1
ATOM 1770 N N . SER A 1 212 ? 50.835 22.703 -99.652 1.00 89.12 212 SER A N 1
ATOM 1771 C CA . SER A 1 212 ? 50.406 23.680 -100.666 1.00 89.12 212 SER A CA 1
ATOM 1772 C C . SER A 1 212 ? 51.562 24.574 -101.135 1.00 89.12 212 SER A C 1
ATOM 1774 O O . SER A 1 212 ? 51.733 24.806 -102.339 1.00 89.12 212 SER A O 1
ATOM 1776 N N . PHE A 1 213 ? 52.390 25.038 -100.197 1.00 88.25 213 PHE A N 1
ATOM 1777 C CA . PHE A 1 213 ? 53.582 25.829 -100.489 1.00 88.25 213 PHE A CA 1
ATOM 1778 C C . PHE A 1 213 ? 54.593 25.034 -101.324 1.00 88.25 213 PHE A C 1
ATOM 1780 O O . PHE A 1 213 ? 55.013 25.510 -102.377 1.00 88.25 213 PHE A O 1
ATOM 1787 N N . GLU A 1 214 ? 54.900 23.794 -100.937 1.00 87.62 214 GLU A N 1
ATOM 1788 C CA . GLU A 1 214 ? 55.805 22.905 -101.682 1.00 87.62 214 GLU A CA 1
ATOM 1789 C C . GLU A 1 214 ? 55.341 22.681 -103.126 1.00 87.62 214 GLU A C 1
ATOM 1791 O O . GLU A 1 214 ? 56.133 22.767 -104.071 1.00 87.62 214 GLU A O 1
ATOM 1796 N N . ARG A 1 215 ? 54.034 22.464 -103.335 1.00 86.19 215 ARG A N 1
ATOM 1797 C CA . ARG A 1 215 ? 53.448 22.361 -104.682 1.00 86.19 215 ARG A CA 1
ATOM 1798 C C . ARG A 1 215 ? 53.631 23.647 -105.487 1.00 86.19 215 ARG A C 1
ATOM 1800 O O . ARG A 1 215 ? 53.903 23.577 -106.687 1.00 86.19 215 ARG A O 1
ATOM 1807 N N . THR A 1 216 ? 53.470 24.806 -104.854 1.00 85.50 216 THR A N 1
ATOM 1808 C CA . THR A 1 216 ? 53.637 26.118 -105.499 1.00 85.50 216 THR A CA 1
ATOM 1809 C C . THR A 1 216 ? 55.094 26.359 -105.883 1.00 85.50 216 THR A C 1
ATOM 1811 O O . THR A 1 216 ? 55.368 26.707 -107.030 1.00 85.50 216 THR A O 1
ATOM 1814 N N . LEU A 1 217 ? 56.031 26.076 -104.976 1.00 84.06 217 LEU A N 1
ATOM 1815 C CA . LEU A 1 217 ? 57.471 26.176 -105.217 1.00 84.06 217 LEU A CA 1
ATOM 1816 C C . LEU A 1 217 ? 57.911 25.249 -106.361 1.00 84.06 217 LEU A C 1
ATOM 1818 O O . LEU A 1 217 ? 58.627 25.660 -107.270 1.00 84.06 217 LEU A O 1
ATOM 1822 N N . THR A 1 218 ? 57.393 24.018 -106.379 1.00 85.44 218 THR A N 1
ATOM 1823 C CA . THR A 1 218 ? 57.640 23.045 -107.455 1.00 85.44 218 THR A CA 1
ATOM 1824 C C . THR A 1 218 ? 57.157 23.568 -108.810 1.00 85.44 218 THR A C 1
ATOM 1826 O O . THR A 1 218 ? 57.856 23.434 -109.816 1.00 85.44 218 THR A O 1
ATOM 1829 N N . LYS A 1 219 ? 55.966 24.182 -108.864 1.00 83.88 219 LYS A N 1
ATOM 1830 C CA . LYS A 1 219 ? 55.451 24.816 -110.089 1.00 83.88 219 LYS A CA 1
ATOM 1831 C C . LYS A 1 219 ? 56.317 26.000 -110.520 1.00 83.88 219 LYS A C 1
ATOM 1833 O O . LYS A 1 219 ? 56.617 26.109 -111.705 1.00 83.88 219 LYS A O 1
ATOM 1838 N N . PHE A 1 220 ? 56.734 26.849 -109.582 1.00 80.56 220 PHE A N 1
ATOM 1839 C CA . PHE A 1 220 ? 57.598 27.995 -109.859 1.00 80.56 220 PHE A CA 1
ATOM 1840 C C . PHE A 1 220 ? 58.950 27.559 -110.439 1.00 80.56 220 PHE A C 1
ATOM 1842 O O . PHE A 1 220 ? 59.337 28.037 -111.502 1.00 80.56 220 PHE A O 1
ATOM 1849 N N . ASN A 1 221 ? 59.608 26.569 -109.827 1.00 79.06 221 ASN A N 1
ATOM 1850 C CA . ASN A 1 221 ? 60.874 26.022 -110.322 1.00 79.06 221 ASN A CA 1
ATOM 1851 C C . ASN A 1 221 ? 60.739 25.444 -111.738 1.00 79.06 221 ASN A C 1
ATOM 1853 O O . ASN A 1 221 ? 61.592 25.692 -112.585 1.00 79.06 221 ASN A O 1
ATOM 1857 N N . LYS A 1 222 ? 59.635 24.745 -112.043 1.00 80.56 222 LYS A N 1
ATOM 1858 C CA . LYS A 1 222 ? 59.358 24.263 -113.409 1.00 80.56 222 LYS A CA 1
ATOM 1859 C C . LYS A 1 222 ? 59.217 25.396 -114.432 1.00 80.56 222 LYS A C 1
ATOM 1861 O O . LYS A 1 222 ? 59.580 25.201 -115.587 1.00 80.56 222 LYS A O 1
ATOM 1866 N N . ILE A 1 223 ? 58.665 26.546 -114.042 1.00 77.94 223 ILE A N 1
ATOM 1867 C CA . ILE A 1 223 ? 58.555 27.726 -114.916 1.00 77.94 223 ILE A CA 1
ATOM 1868 C C . ILE A 1 223 ? 59.925 28.387 -115.095 1.00 77.94 223 ILE A C 1
ATOM 1870 O O . ILE A 1 223 ? 60.265 28.775 -116.209 1.00 77.94 223 ILE A O 1
ATOM 1874 N N . PHE A 1 224 ? 60.710 28.493 -114.023 1.00 70.44 224 PHE A N 1
ATOM 1875 C CA . PHE A 1 224 ? 62.027 29.127 -114.045 1.00 70.44 224 PHE A CA 1
ATOM 1876 C C . PHE A 1 224 ? 63.030 28.348 -114.907 1.00 70.44 224 PHE A C 1
ATOM 1878 O O . PHE A 1 224 ? 63.675 28.936 -115.767 1.00 70.44 224 PHE A O 1
ATOM 1885 N N . VAL A 1 225 ? 63.074 27.017 -114.770 1.00 70.38 225 VAL A N 1
ATOM 1886 C CA . VAL A 1 225 ? 63.923 26.135 -115.597 1.00 70.38 225 VAL A CA 1
ATOM 1887 C C . VAL A 1 225 ? 63.543 26.185 -117.083 1.00 70.38 225 VAL A C 1
ATOM 1889 O O . VAL A 1 225 ? 64.390 25.963 -117.931 1.00 70.38 225 VAL A O 1
ATOM 1892 N N . LYS A 1 226 ? 62.290 26.513 -117.428 1.00 67.88 226 LYS A N 1
ATOM 1893 C CA . LYS A 1 226 ? 61.858 26.694 -118.828 1.00 67.88 226 LYS A CA 1
ATOM 1894 C C . LYS A 1 226 ? 62.230 28.055 -119.435 1.00 67.88 226 LYS A C 1
ATOM 1896 O O . LYS A 1 226 ? 61.953 28.266 -120.612 1.00 67.88 226 LYS A O 1
ATOM 1901 N N . ARG A 1 227 ? 62.746 28.998 -118.640 1.00 60.84 227 ARG A N 1
ATOM 1902 C CA . ARG A 1 227 ? 63.116 30.359 -119.075 1.00 60.84 227 ARG A CA 1
ATOM 1903 C C . ARG A 1 227 ? 64.632 30.598 -119.123 1.00 60.84 227 ARG A C 1
ATOM 1905 O O . ARG A 1 227 ? 65.028 31.700 -119.494 1.00 60.84 227 ARG A O 1
ATOM 1912 N N . GLN A 1 228 ? 65.438 29.608 -118.739 1.00 50.56 228 GLN A N 1
ATOM 1913 C CA . GLN A 1 228 ? 66.878 29.539 -119.013 1.00 50.56 228 GLN A CA 1
ATOM 1914 C C . GLN A 1 228 ? 67.106 28.727 -120.285 1.00 50.56 228 GLN A C 1
ATOM 1916 O O . GLN A 1 228 ? 68.050 29.079 -121.020 1.00 50.56 228 GLN A O 1
#

pLDDT: mean 86.57, std 10.28, range [50.56, 95.81]

Secondary structure (DSSP, 8-state):
--HHHHHHHHHHHHHHTTPPP-TT-B-TTS-BHHHHHHHTHHHHHHHHHTT-HHHHHHHHHHH-HHHHHHHHHHHHHHHHHHHHTS----TT-B-TTS-BHHHHHHHTHHHHHHHHHTT-HHHHHHHHHHHHHHHHHHHHHHHHHHHHHHHHHHHHHHHHHHHHHHHHHHHHHHHHHHHHHHHHHHHHHHHHHHHHHHHHHHHHHHHHHHHHHHHHHHHHHHHHHTT-